Protein AF-W9I9M0-F1 (afdb_monomer_lite)

Organism: NCBI:txid660029

Structure (mmCIF, N/CA/C/O backbone):
data_AF-W9I9M0-F1
#
_entry.id   AF-W9I9M0-F1
#
loop_
_atom_site.group_PDB
_atom_site.id
_atom_site.type_symbol
_atom_site.label_atom_id
_atom_site.label_alt_id
_atom_site.label_comp_id
_atom_site.label_asym_id
_atom_site.label_entity_id
_atom_site.label_seq_id
_atom_site.pdbx_PDB_ins_code
_atom_site.Cartn_x
_atom_site.Cartn_y
_atom_site.Cartn_z
_atom_site.occupancy
_atom_site.B_iso_or_equiv
_atom_site.auth_seq_id
_atom_site.auth_comp_id
_atom_site.auth_asym_id
_atom_site.auth_atom_id
_atom_site.pdbx_PDB_model_num
ATOM 1 N N . MET A 1 1 ? 57.799 13.424 -89.912 1.00 62.53 1 MET A N 1
ATOM 2 C CA . MET A 1 1 ? 57.192 14.347 -88.917 1.00 62.53 1 MET A CA 1
ATOM 3 C C . MET A 1 1 ? 55.827 13.855 -88.426 1.00 62.53 1 MET A C 1
ATOM 5 O O . MET A 1 1 ? 55.614 13.847 -87.223 1.00 62.53 1 MET A O 1
ATOM 9 N N . ILE A 1 2 ? 54.944 13.381 -89.315 1.00 74.06 2 ILE A N 1
ATOM 10 C CA . ILE A 1 2 ? 53.593 12.886 -88.972 1.00 74.06 2 ILE A CA 1
ATOM 11 C C . ILE A 1 2 ? 53.621 11.627 -88.079 1.00 74.06 2 ILE A C 1
ATOM 13 O O . ILE A 1 2 ? 52.904 11.567 -87.086 1.00 74.06 2 ILE A O 1
ATOM 17 N N . GLU A 1 3 ? 54.508 10.666 -88.352 1.00 74.00 3 GLU A N 1
ATOM 18 C CA . GLU A 1 3 ? 54.613 9.419 -87.568 1.00 74.00 3 GLU A CA 1
ATOM 19 C C . GLU A 1 3 ? 54.993 9.652 -86.094 1.00 74.00 3 GLU A C 1
ATOM 21 O O . GLU A 1 3 ? 54.453 9.015 -85.195 1.00 74.00 3 GLU A O 1
ATOM 26 N N . SER A 1 4 ? 55.861 10.632 -85.822 1.00 79.94 4 SER A N 1
ATOM 27 C CA . SER A 1 4 ? 56.268 11.000 -84.455 1.00 79.94 4 SER A CA 1
ATOM 28 C C . SER A 1 4 ? 55.114 11.609 -83.646 1.00 79.94 4 SER A C 1
ATOM 30 O O . SER A 1 4 ? 55.002 11.385 -82.440 1.00 79.94 4 SER A O 1
ATOM 32 N N . ILE A 1 5 ? 54.216 12.342 -84.313 1.00 79.94 5 ILE A N 1
ATOM 33 C CA . ILE A 1 5 ? 53.022 12.924 -83.689 1.00 79.94 5 ILE A CA 1
ATOM 34 C C . ILE A 1 5 ? 52.014 11.816 -83.355 1.00 79.94 5 ILE A C 1
ATOM 36 O O . ILE A 1 5 ? 51.497 11.785 -82.240 1.00 79.94 5 ILE A O 1
ATOM 40 N N . ALA A 1 6 ? 51.803 10.863 -84.269 1.00 80.12 6 ALA A N 1
ATOM 41 C CA . ALA A 1 6 ? 50.905 9.729 -84.052 1.00 80.12 6 ALA A CA 1
ATOM 42 C C . ALA A 1 6 ? 51.340 8.851 -82.863 1.00 80.12 6 ALA A C 1
ATOM 44 O O . ALA A 1 6 ? 50.508 8.510 -82.026 1.00 80.12 6 ALA A O 1
ATOM 45 N N . ILE A 1 7 ? 52.640 8.558 -82.727 1.00 83.12 7 ILE A N 1
ATOM 46 C CA . ILE A 1 7 ? 53.181 7.767 -81.604 1.00 83.12 7 ILE A CA 1
ATOM 47 C C . ILE A 1 7 ? 52.990 8.485 -80.258 1.00 83.12 7 ILE A C 1
ATOM 49 O O . ILE A 1 7 ? 52.652 7.864 -79.253 1.00 83.12 7 ILE A O 1
ATOM 53 N N . ARG A 1 8 ? 53.176 9.809 -80.208 1.00 86.00 8 ARG A N 1
ATOM 54 C CA . ARG A 1 8 ? 52.952 10.578 -78.971 1.00 86.00 8 ARG A CA 1
ATOM 55 C C . ARG A 1 8 ? 51.478 10.596 -78.566 1.00 86.00 8 ARG A C 1
ATOM 57 O O . ARG A 1 8 ? 51.179 10.497 -77.378 1.00 86.00 8 ARG A O 1
ATOM 64 N N . LEU A 1 9 ? 50.572 10.686 -79.540 1.00 85.94 9 LEU A N 1
ATOM 65 C CA . LEU A 1 9 ? 49.126 10.630 -79.316 1.00 85.94 9 LEU A CA 1
ATOM 66 C C . LEU A 1 9 ? 48.671 9.260 -78.802 1.00 85.94 9 LEU A C 1
ATOM 68 O O . LEU A 1 9 ? 47.891 9.211 -77.854 1.00 85.94 9 LEU A O 1
ATOM 72 N N . THR A 1 10 ? 49.183 8.159 -79.357 1.00 85.12 10 THR A N 1
ATOM 73 C CA . THR A 1 10 ? 48.827 6.809 -78.888 1.00 85.12 10 THR A CA 1
ATOM 74 C C . THR A 1 10 ? 49.359 6.527 -77.486 1.00 85.12 10 THR A C 1
ATOM 76 O O . THR A 1 10 ? 48.633 5.972 -76.663 1.00 85.12 10 THR A O 1
ATOM 79 N N . ILE A 1 11 ? 50.577 6.977 -77.163 1.00 86.88 11 ILE A N 1
ATOM 80 C CA . ILE A 1 11 ? 51.119 6.889 -75.798 1.00 86.88 11 ILE A CA 1
ATOM 81 C C . ILE A 1 11 ? 50.253 7.699 -74.825 1.00 86.88 11 ILE A C 1
ATOM 83 O O . ILE A 1 11 ? 49.920 7.203 -73.753 1.00 86.88 11 ILE A O 1
ATOM 87 N N . TRP A 1 12 ? 49.838 8.912 -75.198 1.00 91.12 12 TRP A N 1
ATOM 88 C CA . TRP A 1 12 ? 48.990 9.757 -74.352 1.00 91.12 12 TRP A CA 1
ATOM 89 C C . TRP A 1 12 ? 47.580 9.178 -74.141 1.00 91.12 12 TRP A C 1
ATOM 91 O O . TRP A 1 12 ? 47.025 9.243 -73.044 1.00 91.12 12 TRP A O 1
ATOM 101 N N . GLN A 1 13 ? 47.001 8.545 -75.162 1.00 89.50 13 GLN A N 1
ATOM 102 C CA . GLN A 1 13 ? 45.735 7.815 -75.031 1.00 89.50 13 GLN A CA 1
ATOM 103 C C . GLN A 1 13 ? 45.872 6.583 -74.124 1.00 89.50 13 GLN A C 1
ATOM 105 O O . GLN A 1 13 ? 44.998 6.318 -73.300 1.00 89.50 13 GLN A O 1
ATOM 110 N N . ALA A 1 14 ? 46.987 5.855 -74.217 1.00 90.06 14 ALA A N 1
ATOM 111 C CA . ALA A 1 14 ? 47.245 4.714 -73.347 1.00 90.06 14 ALA A CA 1
ATOM 112 C C . ALA A 1 14 ? 47.446 5.144 -71.882 1.00 90.06 14 ALA A C 1
ATOM 114 O O . ALA A 1 14 ? 46.875 4.531 -70.980 1.00 90.06 14 ALA A O 1
ATOM 115 N N . THR A 1 15 ? 48.201 6.218 -71.623 1.00 90.31 15 THR A N 1
ATOM 116 C CA . THR A 1 15 ? 48.411 6.715 -70.254 1.00 90.31 15 THR A CA 1
ATOM 117 C C . THR A 1 15 ? 47.130 7.269 -69.643 1.00 90.31 15 THR A C 1
ATOM 119 O O . THR A 1 15 ? 46.859 6.993 -68.476 1.00 90.31 15 THR A O 1
ATOM 122 N N . THR A 1 16 ? 46.309 7.991 -70.410 1.00 90.81 16 THR A N 1
ATOM 123 C CA . THR A 1 16 ? 45.007 8.479 -69.923 1.00 90.81 16 THR A CA 1
ATOM 124 C C . THR A 1 16 ? 44.066 7.324 -69.592 1.00 90.81 16 THR A C 1
ATOM 126 O O . THR A 1 16 ? 43.494 7.329 -68.506 1.00 90.81 16 THR A O 1
ATOM 129 N N . ALA A 1 17 ? 43.990 6.283 -70.430 1.00 90.50 17 ALA A N 1
ATOM 130 C CA . ALA A 1 17 ? 43.200 5.084 -70.136 1.00 90.50 17 ALA A CA 1
ATOM 131 C C . ALA A 1 17 ? 43.665 4.365 -68.853 1.00 90.50 17 ALA A C 1
ATOM 133 O O . ALA A 1 17 ? 42.838 3.988 -68.021 1.00 90.50 17 ALA A O 1
ATOM 134 N N . ILE A 1 18 ? 44.982 4.225 -68.649 1.00 92.12 18 ILE A N 1
ATOM 135 C CA . ILE A 1 18 ? 45.551 3.631 -67.426 1.00 92.12 18 ILE A CA 1
ATOM 136 C C . ILE A 1 18 ? 45.207 4.477 -66.194 1.00 92.12 18 ILE A C 1
ATOM 138 O O . ILE A 1 18 ? 44.787 3.934 -65.173 1.00 92.12 18 ILE A O 1
ATOM 142 N N . VAL A 1 19 ? 45.334 5.804 -66.279 1.00 92.19 19 VAL A N 1
ATOM 143 C CA . VAL A 1 19 ? 44.986 6.711 -65.174 1.00 92.19 19 VAL A CA 1
ATOM 144 C C . VAL A 1 19 ? 43.493 6.633 -64.853 1.00 92.19 19 VAL A C 1
ATOM 146 O O . VAL A 1 19 ? 43.135 6.545 -63.680 1.00 92.19 19 VAL A O 1
ATOM 149 N N . THR A 1 20 ? 42.614 6.592 -65.857 1.00 91.50 20 THR A N 1
ATOM 150 C CA . THR A 1 20 ? 41.167 6.440 -65.642 1.00 91.50 20 THR A CA 1
ATOM 151 C C . THR A 1 20 ? 40.831 5.118 -64.948 1.00 91.50 20 THR A C 1
ATOM 153 O O . THR A 1 20 ? 40.011 5.107 -64.028 1.00 91.50 20 THR A O 1
ATOM 156 N N . LEU A 1 21 ? 41.496 4.019 -65.320 1.00 92.25 21 LEU A N 1
ATOM 157 C CA . LEU A 1 21 ? 41.335 2.728 -64.645 1.00 92.25 21 LEU A CA 1
ATOM 158 C C . LEU A 1 21 ? 41.818 2.774 -63.191 1.00 92.25 21 LEU A C 1
ATOM 160 O O . LEU A 1 21 ? 41.120 2.281 -62.308 1.00 92.25 21 LEU A O 1
ATOM 164 N N . LEU A 1 22 ? 42.964 3.403 -62.917 1.00 92.44 22 LEU A N 1
ATOM 165 C CA . LEU A 1 22 ? 43.480 3.549 -61.552 1.00 92.44 22 LEU A CA 1
ATOM 166 C C . LEU A 1 22 ? 42.554 4.396 -60.675 1.00 92.44 22 LEU A C 1
ATOM 168 O O . LEU A 1 22 ? 42.269 4.011 -59.544 1.00 92.44 22 LEU A O 1
ATOM 172 N N . VAL A 1 23 ? 42.034 5.508 -61.199 1.00 92.06 23 VAL A N 1
ATOM 173 C CA . VAL A 1 23 ? 41.062 6.344 -60.479 1.00 92.06 23 VAL A CA 1
ATOM 174 C C . VAL A 1 23 ? 39.783 5.552 -60.195 1.00 92.06 23 VAL A C 1
ATOM 176 O O . VAL A 1 23 ? 39.304 5.566 -59.064 1.00 92.06 23 VAL A O 1
ATOM 179 N N . SER A 1 24 ? 39.275 4.799 -61.177 1.00 90.25 24 SER A N 1
ATOM 180 C CA . SER A 1 24 ? 38.098 3.940 -60.999 1.00 90.25 24 SER A CA 1
ATOM 181 C C . SER A 1 24 ? 38.320 2.859 -59.933 1.00 90.25 24 SER A C 1
ATOM 183 O O . SER A 1 24 ? 37.468 2.673 -59.063 1.00 90.25 24 SER A O 1
ATOM 185 N N . LEU A 1 25 ? 39.483 2.199 -59.936 1.00 91.88 25 LEU A N 1
ATOM 186 C CA . LEU A 1 25 ? 39.851 1.204 -58.927 1.00 91.88 25 LEU A CA 1
ATOM 187 C C . LEU A 1 25 ? 39.971 1.822 -57.531 1.00 91.88 25 LEU A C 1
ATOM 189 O O . LEU A 1 25 ? 39.434 1.264 -56.577 1.00 91.88 25 LEU A O 1
ATOM 193 N N . CYS A 1 26 ? 40.600 2.992 -57.401 1.00 89.94 26 CYS A N 1
ATOM 194 C CA . CYS A 1 26 ? 40.682 3.710 -56.130 1.00 89.94 26 CYS A CA 1
ATOM 195 C C . CYS A 1 26 ? 39.293 4.086 -55.595 1.00 89.94 26 CYS A C 1
ATOM 197 O O . CYS A 1 26 ? 39.026 3.892 -54.410 1.00 89.94 26 CYS A O 1
ATOM 199 N N . SER A 1 27 ? 38.383 4.561 -56.452 1.00 88.88 27 SER A N 1
ATOM 200 C CA . SER A 1 27 ? 37.001 4.864 -56.056 1.00 88.88 27 SER A CA 1
ATOM 201 C C . SER A 1 27 ? 36.228 3.618 -55.617 1.00 88.88 27 SER A C 1
ATOM 203 O O . SER A 1 27 ? 35.476 3.675 -54.641 1.00 88.88 27 SER A O 1
ATOM 205 N N . LEU A 1 28 ? 36.425 2.480 -56.290 1.00 90.94 28 LEU A N 1
ATOM 206 C CA . LEU A 1 28 ? 35.811 1.208 -55.900 1.00 90.94 28 LEU A CA 1
ATOM 207 C C . LEU A 1 28 ? 36.347 0.712 -54.553 1.00 90.94 28 LEU A C 1
ATOM 209 O O . LEU A 1 28 ? 35.556 0.374 -53.674 1.00 90.94 28 LEU A O 1
ATOM 213 N N . ILE A 1 29 ? 37.670 0.727 -54.365 1.00 92.00 29 ILE A N 1
ATOM 214 C CA . ILE A 1 29 ? 38.315 0.345 -53.101 1.00 92.00 29 ILE A CA 1
ATOM 215 C C . ILE A 1 29 ? 37.810 1.235 -51.964 1.00 92.00 29 ILE A C 1
ATOM 217 O O . ILE A 1 29 ? 37.426 0.719 -50.915 1.00 92.00 29 ILE A O 1
ATOM 221 N N . TRP A 1 30 ? 37.738 2.550 -52.185 1.00 91.69 30 TRP A N 1
ATOM 222 C CA . TRP A 1 30 ? 37.212 3.492 -51.199 1.00 91.69 30 TRP A CA 1
ATOM 223 C C . TRP A 1 30 ? 35.753 3.202 -50.839 1.00 91.69 30 TRP A C 1
ATOM 225 O O . TRP A 1 30 ? 35.405 3.171 -49.664 1.00 91.69 30 TRP A O 1
ATOM 235 N N . THR A 1 31 ? 34.904 2.928 -51.832 1.00 89.56 31 THR A N 1
ATOM 236 C CA . THR A 1 31 ? 33.482 2.624 -51.602 1.00 89.56 31 THR A CA 1
ATOM 237 C C . THR A 1 31 ? 33.306 1.340 -50.793 1.00 89.56 31 THR A C 1
ATOM 239 O O . THR A 1 31 ? 32.504 1.295 -49.862 1.00 89.56 31 THR A O 1
ATOM 242 N N . VAL A 1 32 ? 34.072 0.293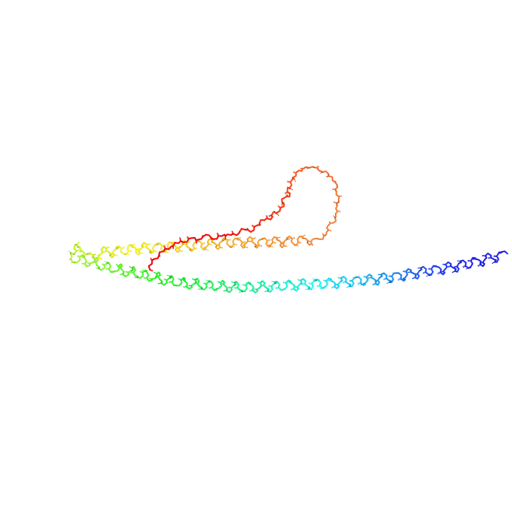 -51.112 1.00 90.19 32 VAL A N 1
ATOM 243 C CA . VAL A 1 32 ? 34.044 -0.971 -50.362 1.00 90.19 32 VAL A CA 1
ATOM 244 C C . VAL A 1 32 ? 34.556 -0.764 -48.937 1.00 90.19 32 VAL A C 1
ATOM 246 O O . VAL A 1 32 ? 33.951 -1.269 -47.991 1.00 90.19 32 VAL A O 1
ATOM 249 N N . TYR A 1 33 ? 35.635 0.005 -48.774 1.00 91.50 33 TYR A N 1
ATOM 250 C CA . TYR A 1 33 ? 36.193 0.324 -47.465 1.00 91.50 33 TYR A CA 1
ATOM 251 C C . TYR A 1 33 ? 35.195 1.106 -46.601 1.00 91.50 33 TYR A C 1
ATOM 253 O O . TYR A 1 33 ? 34.906 0.677 -45.484 1.00 91.50 33 TYR A O 1
ATOM 261 N N . SER A 1 34 ? 34.596 2.178 -47.135 1.00 85.31 34 SER A N 1
ATOM 262 C CA . SER A 1 34 ? 33.619 2.994 -46.400 1.00 85.31 34 SER A CA 1
ATOM 263 C C . SER A 1 34 ? 32.407 2.163 -45.990 1.00 85.31 34 SER A C 1
ATOM 265 O O . SER A 1 34 ? 32.004 2.204 -44.835 1.00 85.31 34 SER A O 1
ATOM 267 N N . LYS A 1 35 ? 31.865 1.330 -46.890 1.00 85.06 35 LYS A N 1
ATOM 268 C CA . LYS A 1 35 ? 30.723 0.463 -46.564 1.00 85.06 35 LYS A CA 1
ATOM 269 C C . LYS A 1 35 ? 31.057 -0.573 -45.494 1.00 85.06 35 LYS A C 1
ATOM 271 O O . LYS A 1 35 ? 30.186 -0.930 -44.702 1.00 85.06 35 LYS A O 1
ATOM 276 N N . CYS A 1 36 ? 32.298 -1.054 -45.460 1.00 83.56 36 CYS A N 1
ATOM 277 C CA . CYS A 1 36 ? 32.766 -1.969 -44.426 1.00 83.56 36 CYS A CA 1
ATOM 278 C C . CYS A 1 36 ? 32.895 -1.270 -43.062 1.00 83.56 36 CYS A C 1
ATOM 280 O O . CYS A 1 36 ? 32.498 -1.846 -42.048 1.00 83.56 36 CYS A O 1
ATOM 282 N N . GLU A 1 37 ? 33.400 -0.033 -43.020 1.00 84.56 37 GLU A N 1
ATOM 283 C CA . GLU A 1 37 ? 33.433 0.763 -41.785 1.00 84.56 37 GLU A CA 1
ATOM 284 C C . GLU A 1 37 ? 32.034 1.154 -41.305 1.00 84.56 37 GLU A C 1
ATOM 286 O O . GLU A 1 37 ? 31.722 0.921 -40.138 1.00 84.56 37 GLU A O 1
ATOM 291 N N . ASP A 1 38 ? 31.160 1.623 -42.199 1.00 84.06 38 ASP A N 1
ATOM 292 C CA . ASP A 1 38 ? 29.764 1.947 -41.884 1.00 84.06 38 ASP A CA 1
ATOM 293 C C . ASP A 1 38 ? 29.048 0.740 -41.258 1.00 84.06 38 ASP A C 1
ATOM 295 O O . ASP A 1 38 ? 28.330 0.863 -40.265 1.00 84.06 38 ASP A O 1
ATOM 299 N N . TRP A 1 39 ? 29.276 -0.460 -41.806 1.00 82.06 39 TRP A N 1
ATOM 300 C CA . TRP A 1 39 ? 28.708 -1.694 -41.265 1.00 82.06 39 TRP A CA 1
ATOM 301 C C . TRP A 1 39 ? 29.265 -2.042 -39.880 1.00 82.06 39 TRP A C 1
ATOM 303 O O . TRP A 1 39 ? 28.514 -2.497 -39.014 1.00 82.06 39 TRP A O 1
ATOM 313 N N . LYS A 1 40 ? 30.563 -1.820 -39.641 1.00 84.06 40 LYS A N 1
ATOM 314 C CA . LYS A 1 40 ? 31.174 -2.037 -38.320 1.00 84.06 40 LYS A CA 1
ATOM 315 C C . LYS A 1 40 ? 30.603 -1.083 -37.274 1.00 84.06 40 LYS A C 1
ATOM 317 O O . LYS A 1 40 ? 30.285 -1.543 -36.180 1.00 84.06 40 LYS A O 1
ATOM 322 N N . ILE A 1 41 ? 30.434 0.193 -37.619 1.00 81.69 41 ILE A N 1
ATOM 323 C CA . ILE A 1 41 ? 29.850 1.208 -36.732 1.00 81.69 41 ILE A CA 1
ATOM 324 C C . ILE A 1 41 ? 28.394 0.846 -36.424 1.00 81.69 41 ILE A C 1
ATOM 326 O O . ILE A 1 41 ? 28.035 0.692 -35.262 1.00 81.69 41 ILE A O 1
ATOM 330 N N . ALA A 1 42 ? 27.586 0.555 -37.449 1.00 76.75 42 ALA A N 1
ATOM 331 C CA . ALA A 1 42 ? 26.191 0.154 -37.260 1.00 76.75 42 ALA A CA 1
ATOM 332 C C . ALA A 1 42 ? 26.043 -1.115 -36.396 1.00 76.75 42 ALA A C 1
ATOM 334 O O . ALA A 1 42 ? 25.084 -1.255 -35.633 1.00 76.75 42 ALA A O 1
ATOM 335 N N . LYS A 1 43 ? 26.990 -2.056 -36.501 1.00 82.06 43 LYS A N 1
ATOM 336 C CA . LYS A 1 43 ? 27.014 -3.266 -35.671 1.00 82.06 43 LYS A CA 1
ATOM 337 C C . LYS A 1 43 ? 27.395 -2.966 -34.216 1.00 82.06 43 LYS A C 1
ATOM 339 O O . LYS A 1 43 ? 26.820 -3.581 -33.315 1.00 82.06 43 LYS A O 1
ATOM 344 N N . ALA A 1 44 ? 28.337 -2.053 -33.987 1.00 81.25 44 ALA A N 1
ATOM 345 C CA . ALA A 1 44 ? 28.722 -1.615 -32.648 1.00 81.25 44 ALA A CA 1
ATOM 346 C C . ALA A 1 44 ? 27.560 -0.889 -31.952 1.00 81.25 44 ALA A C 1
ATOM 348 O O . ALA A 1 44 ? 27.150 -1.325 -30.877 1.00 81.25 44 ALA A O 1
ATOM 349 N N . ASP A 1 45 ? 26.940 0.086 -32.624 1.00 78.69 45 ASP A N 1
ATOM 350 C CA . ASP A 1 45 ? 25.790 0.844 -32.108 1.00 78.69 45 ASP A CA 1
ATOM 351 C C . ASP A 1 45 ? 24.618 -0.073 -31.735 1.00 78.69 45 ASP A C 1
ATOM 353 O O . ASP A 1 45 ? 23.974 0.093 -30.698 1.00 78.69 45 ASP A O 1
ATOM 357 N N . LYS A 1 46 ? 24.343 -1.090 -32.564 1.00 84.25 46 LYS A N 1
ATOM 358 C CA . LYS A 1 46 ? 23.296 -2.076 -32.271 1.00 84.25 46 LYS A CA 1
ATOM 359 C C . LYS A 1 46 ? 23.604 -2.876 -31.002 1.00 84.25 46 LYS A C 1
ATOM 361 O O . LYS A 1 46 ? 22.703 -3.113 -30.204 1.00 84.25 46 LYS A O 1
ATOM 366 N N . THR A 1 47 ? 24.859 -3.274 -30.814 1.00 79.81 47 THR A N 1
ATOM 367 C CA . THR A 1 47 ? 25.277 -4.071 -29.651 1.00 79.81 47 THR A CA 1
ATOM 368 C C . THR A 1 47 ? 25.218 -3.243 -28.364 1.00 79.81 47 THR A C 1
ATOM 370 O O . THR A 1 47 ? 24.709 -3.723 -27.355 1.00 79.81 47 THR A O 1
ATOM 373 N N . GLU A 1 48 ? 25.675 -1.988 -28.404 1.00 79.06 48 GLU A N 1
ATOM 374 C CA . GLU A 1 48 ? 25.600 -1.057 -27.267 1.00 79.06 48 GLU A CA 1
ATOM 375 C C . GLU A 1 48 ? 24.144 -0.754 -26.882 1.00 79.06 48 GLU A C 1
ATOM 377 O O . GLU A 1 48 ? 23.777 -0.730 -25.702 1.00 79.06 48 GLU A O 1
ATOM 382 N N . ARG A 1 49 ? 23.272 -0.601 -27.881 1.00 76.12 49 ARG A N 1
ATOM 383 C CA . ARG A 1 49 ? 21.840 -0.420 -27.651 1.00 76.12 49 ARG A CA 1
ATOM 384 C C . ARG A 1 49 ? 21.193 -1.643 -26.998 1.00 76.12 49 ARG A C 1
ATOM 386 O O . ARG A 1 49 ? 20.454 -1.489 -26.033 1.00 76.12 49 ARG A O 1
ATOM 393 N N . GLU A 1 50 ? 21.481 -2.848 -27.481 1.00 79.00 50 GLU A N 1
ATOM 394 C CA . GLU A 1 50 ? 20.939 -4.084 -26.897 1.00 79.00 50 GLU A CA 1
ATOM 395 C C . GLU A 1 50 ? 21.432 -4.303 -25.455 1.00 79.00 50 GLU A C 1
ATOM 397 O O . GLU A 1 50 ? 20.653 -4.710 -24.591 1.00 79.00 50 GLU A O 1
ATOM 402 N N . GLN A 1 51 ? 22.697 -3.980 -25.166 1.00 77.94 51 GLN A N 1
ATOM 403 C CA . GLN A 1 51 ? 23.246 -4.052 -23.808 1.00 77.94 51 GLN A CA 1
ATOM 404 C C . GLN A 1 51 ? 22.595 -3.033 -22.867 1.00 77.94 51 GLN A C 1
ATOM 406 O O . GLN A 1 51 ? 22.126 -3.410 -21.794 1.00 77.94 51 GLN A O 1
ATOM 411 N N . SER A 1 52 ? 22.492 -1.769 -23.283 1.00 66.12 52 SER A N 1
ATOM 412 C CA . SER A 1 52 ? 21.875 -0.717 -22.463 1.00 66.12 52 SER A CA 1
ATOM 413 C C . SER A 1 52 ? 20.375 -0.946 -22.228 1.00 66.12 52 SER A C 1
ATOM 415 O O . SER A 1 52 ? 19.875 -0.696 -21.130 1.00 66.12 52 SER A O 1
ATOM 417 N N . GLU A 1 53 ? 19.638 -1.472 -23.211 1.00 69.31 53 GLU A N 1
ATOM 418 C CA . GLU A 1 53 ? 18.243 -1.891 -23.026 1.00 69.31 53 GLU A CA 1
ATOM 419 C C . GLU A 1 53 ? 18.142 -3.079 -22.046 1.00 69.31 53 GLU A C 1
ATOM 421 O O . GLU A 1 53 ? 17.272 -3.083 -21.170 1.00 69.31 53 GLU A O 1
ATOM 426 N N . GLY A 1 54 ? 19.058 -4.051 -22.122 1.00 70.56 54 GLY A N 1
ATOM 427 C CA . GLY A 1 54 ? 19.134 -5.183 -21.193 1.00 70.56 54 GLY A CA 1
ATOM 428 C C . GLY A 1 54 ? 19.402 -4.772 -19.740 1.00 70.56 54 GLY A C 1
ATOM 429 O O . GLY A 1 54 ? 18.682 -5.203 -18.835 1.00 70.56 54 GLY A O 1
ATOM 430 N N . GLU A 1 55 ? 20.385 -3.899 -19.510 1.00 69.75 55 GLU A N 1
ATOM 431 C CA . GLU A 1 55 ? 20.737 -3.393 -18.174 1.00 69.75 55 GLU A CA 1
ATOM 432 C C . GLU A 1 55 ? 19.606 -2.563 -17.552 1.00 69.75 55 GLU A C 1
ATOM 434 O O . GLU A 1 55 ? 19.253 -2.751 -16.382 1.00 69.75 55 GLU A O 1
ATOM 439 N N . ASN A 1 56 ? 18.970 -1.693 -18.344 1.00 68.69 56 ASN A N 1
ATOM 440 C CA . ASN A 1 56 ? 17.828 -0.902 -17.888 1.00 68.69 56 ASN A CA 1
ATOM 441 C C . ASN A 1 56 ? 16.640 -1.791 -17.494 1.00 68.69 56 ASN A C 1
ATOM 443 O O . ASN A 1 56 ? 15.994 -1.551 -16.466 1.00 68.69 56 ASN A O 1
ATOM 447 N N . ASN A 1 57 ? 16.366 -2.842 -18.270 1.00 71.25 57 ASN A N 1
ATOM 448 C CA . ASN A 1 57 ? 15.290 -3.785 -17.972 1.00 71.25 57 ASN A CA 1
ATOM 449 C C . ASN A 1 57 ? 15.585 -4.612 -16.712 1.00 71.25 57 ASN A C 1
ATOM 451 O O . ASN A 1 57 ? 14.691 -4.778 -15.881 1.00 71.25 57 ASN A O 1
ATOM 455 N N . ALA A 1 58 ? 16.829 -5.062 -16.519 1.00 71.69 58 ALA A N 1
ATOM 456 C CA . ALA A 1 58 ? 17.243 -5.778 -15.311 1.00 71.69 58 ALA A CA 1
ATOM 457 C C . ALA A 1 58 ? 17.117 -4.900 -14.052 1.00 71.69 58 ALA A C 1
ATOM 459 O O . ALA A 1 58 ? 16.504 -5.318 -13.069 1.00 71.69 58 ALA A O 1
ATOM 460 N N . SER A 1 59 ? 17.589 -3.647 -14.112 1.00 76.56 59 SER A N 1
ATOM 461 C CA . SER A 1 59 ? 17.442 -2.683 -13.009 1.00 76.56 59 SER A CA 1
ATOM 462 C C . SER A 1 59 ? 15.972 -2.387 -12.688 1.00 76.56 59 SER A C 1
ATOM 464 O O . SER A 1 59 ? 15.590 -2.225 -11.526 1.00 76.56 59 SER A O 1
ATOM 466 N N . THR A 1 60 ? 15.121 -2.329 -13.714 1.00 74.75 60 THR A N 1
ATOM 467 C CA . THR A 1 60 ? 13.682 -2.097 -13.538 1.00 74.75 60 THR A CA 1
ATOM 468 C C . THR A 1 60 ? 12.992 -3.309 -12.911 1.00 74.75 60 THR A C 1
ATOM 470 O O . THR A 1 60 ? 12.158 -3.135 -12.022 1.00 74.75 60 THR A O 1
ATOM 473 N N . ALA A 1 61 ? 13.363 -4.527 -13.314 1.00 80.56 61 ALA A N 1
ATOM 474 C CA . ALA A 1 61 ? 12.832 -5.763 -12.743 1.00 80.56 61 ALA A CA 1
ATOM 475 C C . ALA A 1 61 ? 13.214 -5.929 -11.262 1.00 80.56 61 ALA A C 1
ATOM 477 O O . ALA A 1 61 ? 12.357 -6.264 -10.446 1.00 80.56 61 ALA A O 1
ATOM 478 N N . GLU A 1 62 ? 14.460 -5.620 -10.892 1.00 79.88 62 GLU A N 1
ATOM 479 C CA . GLU A 1 62 ? 14.916 -5.678 -9.498 1.00 79.88 62 GLU A CA 1
ATOM 480 C C . GLU A 1 62 ? 14.161 -4.678 -8.608 1.00 79.88 62 GLU A C 1
ATOM 482 O O . GLU A 1 62 ? 13.675 -5.029 -7.530 1.00 79.88 62 GLU A O 1
ATOM 487 N N . LYS A 1 63 ? 13.968 -3.441 -9.089 1.00 78.94 63 LYS A N 1
ATOM 488 C CA . LYS A 1 63 ? 13.145 -2.441 -8.390 1.00 78.94 63 LYS A CA 1
ATOM 489 C C . LYS A 1 63 ? 11.696 -2.898 -8.243 1.00 78.94 63 LYS A C 1
ATOM 491 O O . LYS A 1 63 ? 11.098 -2.685 -7.189 1.00 78.94 63 LYS A O 1
ATOM 496 N N . LEU A 1 64 ? 11.126 -3.510 -9.281 1.00 81.75 64 LEU A N 1
ATOM 497 C CA . LEU A 1 64 ? 9.752 -4.009 -9.253 1.00 81.75 64 LEU A CA 1
ATOM 498 C C . LEU A 1 64 ? 9.583 -5.109 -8.197 1.00 81.75 64 LEU A C 1
ATOM 500 O O . LEU A 1 64 ? 8.634 -5.061 -7.416 1.00 81.75 64 LEU A O 1
ATOM 504 N N . GLU A 1 65 ? 10.523 -6.050 -8.130 1.00 86.62 65 GLU A N 1
ATOM 505 C CA . GLU A 1 65 ? 10.502 -7.133 -7.146 1.00 86.62 65 GLU A CA 1
ATOM 506 C C . GLU A 1 65 ? 10.685 -6.601 -5.715 1.00 86.62 65 GLU A C 1
ATOM 508 O O . GLU A 1 65 ? 9.938 -6.983 -4.813 1.00 86.62 65 GLU A O 1
ATOM 513 N N . TYR A 1 66 ? 11.582 -5.630 -5.506 1.00 86.81 66 TYR A N 1
ATOM 514 C CA . TYR A 1 66 ? 11.712 -4.941 -4.217 1.00 86.81 66 TYR A CA 1
ATOM 515 C C . TYR A 1 66 ? 10.400 -4.268 -3.783 1.00 86.81 66 TYR A C 1
ATOM 517 O O . TYR A 1 66 ? 9.966 -4.397 -2.633 1.00 86.81 66 TYR A O 1
ATOM 525 N N . HIS A 1 67 ? 9.738 -3.553 -4.698 1.00 81.62 67 HIS A N 1
ATOM 526 C CA . HIS A 1 67 ? 8.458 -2.911 -4.405 1.00 81.62 67 HIS A CA 1
ATOM 527 C C . HIS A 1 67 ? 7.357 -3.929 -4.113 1.00 81.62 67 HIS A C 1
ATOM 529 O O . HIS A 1 67 ? 6.589 -3.716 -3.175 1.00 81.62 67 HIS A O 1
ATOM 535 N N . ARG A 1 68 ? 7.314 -5.045 -4.846 1.00 86.56 68 ARG A N 1
ATOM 536 C CA . ARG A 1 68 ? 6.372 -6.141 -4.603 1.00 86.56 68 ARG A CA 1
ATOM 537 C C . ARG A 1 68 ? 6.533 -6.717 -3.198 1.00 86.56 68 ARG A C 1
ATOM 539 O O . ARG A 1 68 ? 5.568 -6.752 -2.445 1.00 86.56 68 ARG A O 1
ATOM 546 N N . GLN A 1 69 ? 7.757 -7.060 -2.803 1.00 88.19 69 GLN A N 1
ATOM 547 C CA . GLN A 1 69 ? 8.037 -7.579 -1.459 1.00 88.19 69 GLN A CA 1
ATOM 548 C C . GLN A 1 69 ? 7.664 -6.579 -0.359 1.00 88.19 69 GLN A C 1
ATOM 550 O O . GLN A 1 69 ? 7.178 -6.960 0.708 1.00 88.19 69 GLN A O 1
ATOM 555 N N . ARG A 1 70 ? 7.871 -5.282 -0.612 1.00 88.69 70 ARG A N 1
ATOM 556 C CA . ARG A 1 70 ? 7.475 -4.225 0.320 1.00 88.69 70 ARG A CA 1
ATOM 557 C C . ARG A 1 70 ? 5.954 -4.111 0.452 1.00 88.69 70 ARG A C 1
ATOM 559 O O . ARG A 1 70 ? 5.485 -3.908 1.569 1.00 88.69 70 ARG A O 1
ATOM 566 N N . VAL A 1 71 ? 5.202 -4.246 -0.642 1.00 86.00 71 VAL A N 1
ATOM 567 C CA . VAL A 1 71 ? 3.729 -4.266 -0.614 1.00 86.00 71 VAL A CA 1
ATOM 568 C C . VAL A 1 71 ? 3.230 -5.484 0.159 1.00 86.00 71 VAL A C 1
ATOM 570 O O . VAL A 1 71 ? 2.483 -5.304 1.114 1.00 86.00 71 VAL A O 1
ATOM 573 N N . ASP A 1 72 ? 3.736 -6.683 -0.137 1.00 88.50 72 ASP A N 1
ATOM 574 C CA . ASP A 1 72 ? 3.345 -7.914 0.567 1.00 88.50 72 ASP A CA 1
ATOM 575 C C . ASP A 1 72 ? 3.611 -7.825 2.081 1.00 88.50 72 ASP A C 1
ATOM 577 O O . ASP A 1 72 ? 2.849 -8.339 2.906 1.00 88.50 72 ASP A O 1
ATOM 581 N N . LYS A 1 73 ? 4.711 -7.170 2.477 1.00 91.44 73 LYS A N 1
ATOM 582 C CA . LYS A 1 73 ? 5.020 -6.919 3.889 1.00 91.44 73 LYS A CA 1
ATOM 583 C C . LYS A 1 73 ? 3.996 -5.976 4.529 1.00 91.44 73 LYS A C 1
ATOM 585 O O . LYS A 1 73 ? 3.503 -6.279 5.613 1.00 91.44 73 LYS A O 1
ATOM 590 N N . LEU A 1 74 ? 3.675 -4.867 3.864 1.00 85.44 74 LEU A N 1
ATOM 591 C CA . LEU A 1 74 ? 2.691 -3.899 4.355 1.00 85.44 74 LEU A CA 1
ATOM 592 C C . LEU A 1 74 ? 1.286 -4.507 4.440 1.00 85.44 74 LEU A C 1
ATOM 594 O O . LEU A 1 74 ? 0.579 -4.249 5.407 1.00 85.44 74 LEU A O 1
ATOM 598 N N . GLU A 1 75 ? 0.898 -5.358 3.489 1.00 87.81 75 GLU A N 1
ATOM 599 C CA . GLU A 1 75 ? -0.380 -6.078 3.536 1.00 87.81 75 GLU A CA 1
ATOM 600 C C . GLU A 1 75 ? -0.472 -6.992 4.764 1.00 87.81 75 GLU A C 1
ATOM 602 O O . GLU A 1 75 ? -1.498 -7.017 5.445 1.00 87.81 75 GLU A O 1
ATOM 607 N N . LYS A 1 76 ? 0.613 -7.697 5.107 1.00 91.94 76 LYS A N 1
ATOM 608 C CA . LYS A 1 76 ? 0.668 -8.525 6.323 1.00 91.94 76 LYS A CA 1
ATOM 609 C C . LYS A 1 76 ? 0.585 -7.689 7.597 1.00 91.94 76 LYS A C 1
ATOM 611 O O . LYS A 1 76 ? -0.143 -8.065 8.514 1.00 91.94 76 LYS A O 1
ATOM 616 N N . GLU A 1 77 ? 1.310 -6.574 7.661 1.00 89.00 77 GLU A N 1
ATOM 617 C CA . GLU A 1 77 ? 1.263 -5.649 8.803 1.00 89.00 77 GLU A CA 1
ATOM 618 C C . GLU A 1 77 ? -0.140 -5.052 8.978 1.00 89.00 77 GLU A C 1
ATOM 620 O O . GLU A 1 77 ? -0.665 -5.030 10.092 1.00 89.00 77 GLU A O 1
ATOM 625 N N . LEU A 1 78 ? -0.790 -4.658 7.879 1.00 86.69 78 LEU A N 1
ATOM 626 C CA . LEU A 1 78 ? -2.162 -4.154 7.884 1.00 86.69 78 LEU A CA 1
ATOM 627 C C . LEU A 1 78 ? -3.153 -5.224 8.357 1.00 86.69 78 LEU A C 1
ATOM 629 O O . LEU A 1 78 ? -4.009 -4.949 9.197 1.00 86.69 78 LEU A O 1
ATOM 633 N N . GLN A 1 79 ? -3.024 -6.455 7.858 1.00 89.31 79 GLN A N 1
ATOM 634 C CA . GLN A 1 79 ? -3.889 -7.560 8.265 1.00 89.31 79 GLN A CA 1
ATOM 635 C C . GLN A 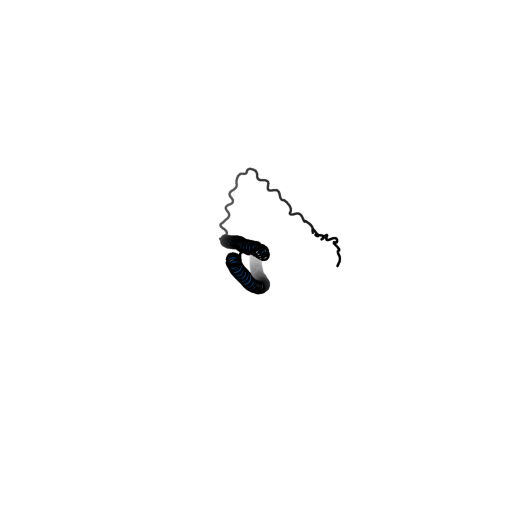1 79 ? -3.720 -7.891 9.753 1.00 89.31 79 GLN A C 1
ATOM 637 O O . GLN A 1 79 ? -4.706 -8.170 10.438 1.00 89.31 79 GLN A O 1
ATOM 642 N N . GLN A 1 80 ? -2.489 -7.830 10.267 1.00 92.75 80 GLN A N 1
ATOM 643 C CA . GLN A 1 80 ? -2.214 -8.014 11.688 1.00 92.75 80 GLN A CA 1
ATOM 644 C C . GLN A 1 80 ? -2.857 -6.901 12.524 1.00 92.75 80 GLN A C 1
ATOM 646 O O . GLN A 1 80 ? -3.595 -7.202 13.461 1.00 92.75 80 GLN A O 1
ATOM 651 N N . ALA A 1 81 ? -2.673 -5.636 12.138 1.00 84.69 81 ALA A N 1
ATOM 652 C CA . ALA A 1 81 ? -3.290 -4.500 12.822 1.00 84.69 81 ALA A CA 1
ATOM 653 C C . ALA A 1 81 ? -4.828 -4.595 12.835 1.00 84.69 81 ALA A C 1
ATOM 655 O O . ALA A 1 81 ? -5.470 -4.303 13.847 1.00 84.69 81 ALA A O 1
ATOM 656 N N . LEU A 1 82 ? -5.430 -5.064 11.737 1.00 86.06 82 LEU A N 1
ATOM 657 C CA . LEU A 1 82 ? -6.873 -5.284 11.644 1.00 86.06 82 LEU A CA 1
ATOM 658 C C . LEU A 1 82 ? -7.346 -6.399 12.592 1.00 86.06 82 LEU A C 1
ATOM 660 O O . LEU A 1 82 ? -8.391 -6.277 13.236 1.00 86.06 82 LEU A O 1
ATOM 664 N N . ASN A 1 83 ? -6.578 -7.484 12.704 1.00 88.88 83 ASN A N 1
ATOM 665 C CA . ASN A 1 83 ? -6.871 -8.574 13.632 1.00 88.88 83 ASN A CA 1
ATOM 666 C C . ASN A 1 83 ? -6.770 -8.116 15.095 1.00 88.88 83 ASN A C 1
ATOM 668 O O . ASN A 1 83 ? -7.662 -8.425 15.890 1.00 88.88 83 ASN A O 1
ATOM 672 N N . ASP A 1 84 ? -5.745 -7.332 15.431 1.00 89.00 84 ASP A N 1
ATOM 673 C CA . ASP A 1 84 ? -5.541 -6.789 16.777 1.00 89.00 84 ASP A CA 1
ATOM 674 C C . ASP A 1 84 ? -6.669 -5.817 17.161 1.00 89.00 84 ASP A C 1
ATOM 676 O O . ASP A 1 84 ? -7.232 -5.901 18.257 1.00 89.00 84 ASP A O 1
ATOM 680 N N . ASN A 1 85 ? -7.094 -4.957 16.229 1.00 82.75 85 ASN A N 1
ATOM 681 C CA . ASN A 1 85 ? -8.233 -4.061 16.433 1.00 82.75 85 ASN A CA 1
ATOM 682 C C . ASN A 1 85 ? -9.544 -4.840 16.656 1.00 82.75 85 ASN A C 1
ATOM 684 O O . ASN A 1 85 ? -10.307 -4.544 17.578 1.00 82.75 85 ASN A O 1
ATOM 688 N N . ASN A 1 86 ? -9.778 -5.903 15.880 1.00 85.56 86 ASN A N 1
ATOM 689 C CA . ASN A 1 86 ? -10.937 -6.777 16.065 1.00 85.56 86 ASN A CA 1
ATOM 690 C C . ASN A 1 86 ? -10.919 -7.503 17.421 1.00 85.56 86 ASN A C 1
ATOM 692 O O . ASN A 1 86 ? -11.975 -7.680 18.039 1.00 85.56 86 ASN A O 1
ATOM 696 N N . ALA A 1 87 ? -9.744 -7.917 17.901 1.00 87.19 87 ALA A N 1
ATOM 697 C CA . ALA A 1 87 ? -9.592 -8.519 19.223 1.00 87.19 87 ALA A CA 1
ATOM 698 C C . ALA A 1 87 ? -9.926 -7.513 20.337 1.00 87.19 87 ALA A C 1
ATOM 700 O O . ALA A 1 87 ? -10.731 -7.821 21.223 1.00 87.19 87 ALA A O 1
ATOM 701 N N . LEU A 1 88 ? -9.400 -6.287 20.242 1.00 85.12 88 LEU A N 1
ATOM 702 C CA . LEU A 1 88 ? -9.722 -5.195 21.16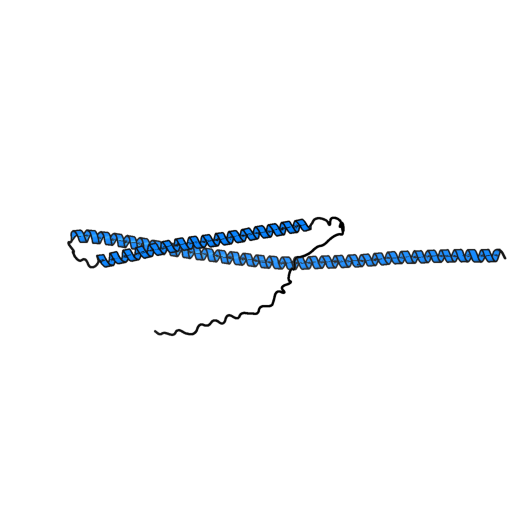4 1.00 85.12 88 LEU A CA 1
ATOM 703 C C . LEU A 1 88 ? -11.217 -4.872 21.159 1.00 85.12 88 LEU A C 1
ATOM 705 O O . LEU A 1 88 ? -11.822 -4.763 22.224 1.00 85.12 88 LEU A O 1
ATOM 709 N N . LYS A 1 89 ? -11.850 -4.799 19.983 1.00 83.88 89 LYS A N 1
ATOM 710 C CA . LYS A 1 89 ? -13.295 -4.564 19.864 1.00 83.88 89 LYS A CA 1
ATOM 711 C C . LYS A 1 89 ? -14.112 -5.629 20.598 1.00 83.88 89 LYS A C 1
ATOM 713 O O . LYS A 1 89 ? -15.045 -5.285 21.322 1.00 83.88 89 LYS A O 1
ATOM 718 N N . LYS A 1 90 ? -13.751 -6.911 20.466 1.00 85.25 90 LYS A N 1
ATOM 719 C CA . LYS A 1 90 ? -14.410 -8.006 21.205 1.00 85.25 90 LYS A CA 1
ATOM 720 C C . LYS A 1 90 ? -14.231 -7.861 22.717 1.00 85.25 90 LYS A C 1
ATOM 722 O O . LYS A 1 90 ? -15.192 -8.042 23.465 1.00 85.25 90 LYS A O 1
ATOM 727 N N . GLN A 1 91 ? -13.027 -7.512 23.171 1.00 86.94 91 GLN A N 1
ATOM 728 C CA . GLN A 1 91 ? -12.752 -7.279 24.591 1.00 86.94 91 GLN A CA 1
ATOM 729 C C . GLN A 1 91 ? -13.588 -6.116 25.143 1.00 86.94 91 GLN A C 1
ATOM 731 O O . GLN A 1 91 ? -14.211 -6.249 26.200 1.00 86.94 91 GLN A O 1
ATOM 736 N N . TRP A 1 92 ? -13.649 -5.006 24.406 1.00 83.12 92 TRP A N 1
ATOM 737 C CA . TRP A 1 92 ? -14.469 -3.843 24.736 1.00 83.12 92 TRP A CA 1
ATOM 738 C C . TRP A 1 92 ? -15.955 -4.194 24.820 1.00 83.12 92 TRP A C 1
ATOM 740 O O . TRP A 1 92 ? -16.595 -3.892 25.827 1.00 83.12 92 TRP A O 1
ATOM 750 N N . GLN A 1 93 ? -16.488 -4.910 23.827 1.00 83.56 93 GLN A N 1
ATOM 751 C CA . GLN A 1 93 ? -17.882 -5.366 23.831 1.00 83.56 93 GLN A CA 1
ATOM 752 C C . GLN A 1 93 ? -18.207 -6.243 25.048 1.00 83.56 93 GLN A C 1
ATOM 754 O O . GLN A 1 93 ? -19.238 -6.039 25.690 1.00 83.56 93 GLN A O 1
ATOM 759 N N . GLY A 1 94 ? -17.323 -7.176 25.416 1.00 88.19 94 GLY A N 1
ATOM 760 C CA . GLY A 1 94 ? -17.519 -8.023 26.596 1.00 88.19 94 GLY A CA 1
ATOM 761 C C . GLY A 1 94 ? -17.498 -7.241 27.915 1.00 88.19 94 GLY A C 1
ATOM 762 O O . GLY A 1 94 ? -18.272 -7.523 28.832 1.00 88.19 94 GLY A O 1
ATOM 763 N N . SER A 1 95 ? -16.638 -6.229 28.034 1.00 84.50 95 SER A N 1
ATOM 764 C CA . SER A 1 95 ? -16.615 -5.342 29.205 1.00 84.50 95 SER A CA 1
ATOM 765 C C . SER A 1 95 ? -17.855 -4.450 29.278 1.00 84.50 95 SER A C 1
ATOM 767 O O . SER A 1 95 ? -18.449 -4.329 30.349 1.00 84.50 95 SER A O 1
ATOM 769 N N . TYR A 1 96 ? -18.308 -3.913 28.145 1.00 83.81 96 TYR A N 1
ATOM 770 C CA . TYR A 1 96 ? -19.523 -3.105 28.063 1.00 83.81 96 TYR A CA 1
ATOM 771 C C . TYR A 1 96 ? -20.782 -3.906 28.438 1.00 83.81 96 TYR A C 1
ATOM 773 O O . TYR A 1 96 ? -21.589 -3.455 29.250 1.00 83.81 96 TYR A O 1
ATOM 781 N N . GLN A 1 97 ? -20.911 -5.147 27.954 1.00 88.06 97 GLN A N 1
ATOM 782 C CA . GLN A 1 97 ? -22.009 -6.039 28.351 1.00 88.06 97 GLN A CA 1
ATOM 783 C C . GLN A 1 97 ? -22.009 -6.333 29.858 1.00 88.06 97 GLN A C 1
ATOM 785 O O . GLN A 1 97 ? -23.066 -6.318 30.490 1.00 88.06 97 GLN A O 1
ATOM 790 N N . ARG A 1 98 ? -20.831 -6.551 30.463 1.00 89.25 98 ARG A N 1
ATOM 791 C CA . ARG A 1 98 ? -20.715 -6.737 31.920 1.00 89.25 98 ARG A CA 1
ATOM 792 C C . ARG A 1 98 ? -21.147 -5.494 32.696 1.00 89.25 98 ARG A C 1
ATOM 794 O O . ARG A 1 98 ? -21.793 -5.642 33.734 1.00 89.25 98 ARG A O 1
ATOM 801 N N . LEU A 1 99 ? -20.834 -4.298 32.198 1.00 85.38 99 LEU A N 1
ATOM 802 C CA . LEU A 1 99 ? -21.263 -3.036 32.803 1.00 85.38 99 LEU A CA 1
ATOM 803 C C . LEU A 1 99 ? -22.792 -2.905 32.780 1.00 85.38 99 LEU A C 1
ATOM 805 O O . LEU A 1 99 ? -23.393 -2.689 33.832 1.00 85.38 99 LEU A O 1
ATOM 809 N N . ILE A 1 100 ? -23.421 -3.142 31.623 1.00 86.00 100 ILE A N 1
ATOM 810 C CA . ILE A 1 100 ? -24.886 -3.125 31.472 1.00 86.00 100 ILE A CA 1
ATOM 811 C C . ILE A 1 100 ? -25.542 -4.133 32.418 1.00 86.00 100 ILE A C 1
ATOM 813 O O . ILE A 1 100 ? -26.480 -3.791 33.138 1.00 86.00 100 ILE A O 1
ATOM 817 N N . GLN A 1 101 ? -25.034 -5.367 32.468 1.00 91.06 101 GLN A N 1
ATOM 818 C CA . GLN A 1 101 ? -25.576 -6.398 33.354 1.00 91.06 101 GLN A CA 1
ATOM 819 C C . GLN A 1 101 ? -25.458 -5.993 34.829 1.00 91.06 101 GLN A C 1
ATOM 821 O O . GLN A 1 101 ? -26.372 -6.208 35.626 1.00 91.06 101 GLN A O 1
ATOM 826 N N . THR A 1 102 ? -24.333 -5.384 35.198 1.00 89.62 102 THR A N 1
ATOM 827 C CA . THR A 1 102 ? -24.065 -4.909 36.558 1.00 89.62 102 THR A CA 1
ATOM 828 C C . THR A 1 102 ? -24.998 -3.756 36.938 1.00 89.62 102 THR A C 1
ATOM 830 O O . THR A 1 102 ? -25.556 -3.760 38.039 1.00 89.62 102 THR A O 1
ATOM 833 N N . GLN A 1 103 ? -25.246 -2.824 36.015 1.00 85.50 103 GLN A N 1
ATOM 834 C CA . GLN A 1 103 ? -26.224 -1.748 36.178 1.00 85.50 103 GLN A CA 1
ATOM 835 C C . GLN A 1 103 ? -27.648 -2.304 36.330 1.00 85.50 103 GLN A C 1
ATOM 837 O O . GLN A 1 103 ? -28.361 -1.920 37.257 1.00 85.50 103 GLN A O 1
ATOM 842 N N . ALA A 1 104 ? -28.046 -3.267 35.493 1.00 87.31 104 ALA A N 1
ATOM 843 C CA . ALA A 1 104 ? -29.352 -3.922 35.580 1.00 87.31 104 ALA A CA 1
ATOM 844 C C . ALA A 1 104 ? -29.552 -4.639 36.927 1.00 87.31 104 ALA A C 1
ATOM 846 O O . ALA A 1 104 ? -30.597 -4.489 37.563 1.00 87.31 104 ALA A O 1
ATOM 847 N N . ASN A 1 105 ? -28.529 -5.354 37.409 1.00 90.62 105 ASN A N 1
ATOM 848 C CA . ASN A 1 105 ? -28.561 -6.019 38.712 1.00 90.62 105 ASN A CA 1
ATOM 849 C C . ASN A 1 105 ? -28.683 -5.013 39.870 1.00 90.62 105 ASN A C 1
ATOM 851 O O . ASN A 1 105 ? -29.444 -5.248 40.811 1.00 90.62 105 ASN A O 1
ATOM 855 N N . MET A 1 106 ? -27.967 -3.883 39.813 1.00 79.81 106 MET A N 1
ATOM 856 C CA . MET A 1 106 ? -28.090 -2.822 40.820 1.00 79.81 106 MET A CA 1
ATOM 857 C C . MET A 1 106 ? -29.468 -2.158 40.801 1.00 79.81 106 MET A C 1
ATOM 859 O O . MET A 1 106 ? -30.051 -1.980 41.869 1.00 79.81 106 MET A O 1
ATOM 863 N N . ASN A 1 107 ? -30.027 -1.886 39.621 1.00 84.19 107 ASN A N 1
ATOM 864 C CA . ASN A 1 107 ? -31.384 -1.351 39.474 1.00 84.19 107 ASN A CA 1
ATOM 865 C C . ASN A 1 107 ? -32.443 -2.307 40.035 1.00 84.19 107 ASN A C 1
ATOM 867 O O . ASN A 1 107 ? -33.343 -1.884 40.762 1.00 84.19 107 ASN A O 1
ATOM 871 N N . ALA A 1 108 ? -32.322 -3.608 39.755 1.00 89.44 108 ALA A N 1
ATOM 872 C CA . ALA A 1 108 ? -33.220 -4.616 40.312 1.00 89.44 108 ALA A CA 1
ATOM 873 C C . ALA A 1 108 ? -33.148 -4.646 41.847 1.00 89.44 108 ALA A C 1
ATOM 875 O O . ALA A 1 108 ? -34.177 -4.664 42.525 1.00 89.44 108 ALA A O 1
ATOM 876 N N . ARG A 1 109 ? -31.932 -4.591 42.399 1.00 86.31 109 ARG A N 1
ATOM 877 C CA . ARG A 1 109 ? -31.693 -4.591 43.844 1.00 86.31 109 ARG A CA 1
ATOM 878 C C . ARG A 1 109 ? -32.211 -3.318 44.520 1.00 86.31 109 ARG A C 1
ATOM 880 O O . ARG A 1 109 ? -32.820 -3.419 45.581 1.00 86.31 109 ARG A O 1
ATOM 887 N N . LEU A 1 110 ? -32.045 -2.150 43.895 1.00 83.06 110 LEU A N 1
ATOM 888 C CA . LEU A 1 110 ? -32.627 -0.892 44.370 1.00 83.06 110 LEU A CA 1
ATOM 889 C C . LEU A 1 110 ? -34.160 -0.962 44.401 1.00 83.06 110 LEU A C 1
ATOM 891 O O . LEU A 1 110 ? -34.757 -0.628 45.418 1.00 83.06 110 LEU A O 1
ATOM 895 N N . ASN A 1 111 ? -34.795 -1.486 43.351 1.00 85.44 111 ASN A N 1
ATOM 896 C CA . ASN A 1 111 ? -36.254 -1.628 43.287 1.00 85.44 111 ASN A CA 1
ATOM 897 C C . ASN A 1 111 ? -36.800 -2.564 44.389 1.00 85.44 111 ASN A C 1
ATOM 899 O O . ASN A 1 111 ? -37.840 -2.291 44.989 1.00 85.44 111 ASN A O 1
ATOM 903 N N . ILE A 1 112 ? -36.081 -3.647 44.716 1.00 85.69 112 ILE A N 1
ATOM 904 C CA . ILE A 1 112 ? -36.421 -4.510 45.862 1.00 85.69 112 ILE A CA 1
ATOM 905 C C . ILE A 1 112 ? -36.329 -3.719 47.174 1.00 85.69 112 ILE A C 1
ATOM 907 O O . ILE A 1 112 ? -37.296 -3.697 47.934 1.00 85.69 112 ILE A O 1
ATOM 911 N N . MET A 1 113 ? -35.219 -3.011 47.411 1.00 78.25 113 MET A N 1
ATOM 912 C CA . MET A 1 113 ? -35.050 -2.198 48.624 1.00 78.25 113 MET A CA 1
ATOM 913 C C . MET A 1 113 ? -36.097 -1.082 48.737 1.00 78.25 113 MET A C 1
ATOM 915 O O . MET A 1 113 ? -36.581 -0.813 49.832 1.00 78.25 113 MET A O 1
ATOM 919 N N . GLU A 1 114 ? -36.498 -0.452 47.632 1.00 79.62 114 GLU A N 1
ATOM 920 C CA . GLU A 1 114 ? -37.577 0.541 47.622 1.00 79.62 114 GLU A CA 1
ATOM 921 C C . GLU A 1 114 ? -38.937 -0.073 47.971 1.00 79.62 114 GLU A C 1
ATOM 923 O O . GLU A 1 114 ? -39.707 0.522 48.734 1.00 79.62 114 GLU A O 1
ATOM 928 N N . LYS A 1 115 ? -39.242 -1.269 47.451 1.00 80.50 115 LYS A N 1
ATOM 929 C CA . LYS A 1 115 ? -40.465 -2.008 47.804 1.00 80.50 115 LYS A CA 1
ATOM 930 C C . LYS A 1 115 ? -40.481 -2.389 49.282 1.00 80.50 115 LYS A C 1
ATOM 932 O O . LYS A 1 115 ? -41.510 -2.218 49.935 1.00 80.50 115 LYS A O 1
ATOM 937 N N . ASP A 1 116 ? -39.358 -2.854 49.814 1.00 77.12 116 ASP A N 1
ATOM 938 C CA . ASP A 1 116 ? -39.250 -3.265 51.215 1.00 77.12 116 ASP A CA 1
ATOM 939 C C . ASP A 1 116 ? -39.218 -2.062 52.170 1.00 77.12 116 ASP A C 1
ATOM 941 O O . ASP A 1 116 ? -39.839 -2.103 53.233 1.00 77.12 116 ASP A O 1
ATOM 945 N N . ARG A 1 117 ? -38.637 -0.925 51.758 1.00 69.44 117 ARG A N 1
ATOM 946 C CA . ARG A 1 117 ? -38.743 0.355 52.480 1.00 69.44 117 ARG A CA 1
ATOM 947 C C . ARG A 1 117 ? -40.201 0.774 52.675 1.00 69.44 117 ARG A C 1
ATOM 949 O O . ARG A 1 117 ? -40.559 1.211 53.768 1.00 69.44 117 ARG A O 1
ATOM 956 N N . ARG A 1 118 ? -41.046 0.625 51.645 1.00 67.06 118 ARG A N 1
ATOM 957 C CA . ARG A 1 118 ? -42.491 0.921 51.739 1.00 67.06 118 ARG A CA 1
ATOM 958 C C . ARG A 1 118 ? -43.227 -0.034 52.681 1.00 67.06 118 ARG A C 1
ATOM 960 O O . ARG A 1 118 ? -44.211 0.375 53.284 1.00 67.06 118 ARG A O 1
ATOM 967 N N . LYS A 1 119 ? -42.762 -1.280 52.820 1.00 66.19 119 LYS A N 1
ATOM 968 C CA . LYS A 1 119 ? -43.355 -2.269 53.736 1.00 66.19 119 LYS A CA 1
ATOM 969 C C . LYS A 1 119 ? -42.945 -2.059 55.195 1.00 66.19 119 LYS A C 1
ATOM 971 O O . LYS A 1 119 ? -43.752 -2.321 56.079 1.00 66.19 119 LYS A O 1
ATOM 976 N N . CYS A 1 120 ? -41.722 -1.591 55.453 1.00 59.75 120 CYS A N 1
ATOM 977 C CA . CYS A 1 120 ? -41.140 -1.587 56.800 1.00 59.75 120 CYS A CA 1
ATOM 978 C C . CYS A 1 120 ? -41.114 -0.221 57.519 1.00 59.75 120 CYS A C 1
ATOM 980 O O . CYS A 1 120 ? -40.541 -0.148 58.601 1.00 59.75 120 CYS A O 1
ATOM 982 N N . ASN A 1 121 ? -41.697 0.863 56.977 1.00 58.19 121 ASN A N 1
ATOM 983 C CA . ASN A 1 121 ? -41.657 2.215 57.585 1.00 58.19 121 ASN A CA 1
ATOM 984 C C . ASN A 1 121 ? -40.242 2.650 58.038 1.00 58.19 121 ASN A C 1
ATOM 986 O O . ASN A 1 121 ? -40.062 3.391 59.006 1.00 58.19 121 ASN A O 1
ATOM 990 N N . LEU A 1 122 ? -39.210 2.198 57.322 1.00 55.00 122 LEU A N 1
ATOM 991 C CA . LEU A 1 122 ? -37.822 2.565 57.584 1.00 55.00 122 LEU A CA 1
ATOM 992 C C . LEU A 1 122 ? -37.586 3.977 57.032 1.00 55.00 122 LEU A C 1
ATOM 994 O O . LEU A 1 122 ? -37.214 4.163 55.877 1.00 55.00 122 LEU A O 1
ATOM 998 N N . ILE A 1 123 ? -37.840 4.988 57.867 1.00 54.16 123 ILE A N 1
ATOM 999 C CA . ILE A 1 123 ? -37.713 6.421 57.535 1.00 54.16 123 ILE A CA 1
ATOM 1000 C C . ILE A 1 123 ? -36.247 6.819 57.239 1.00 54.16 123 ILE A C 1
ATOM 1002 O O . ILE A 1 123 ? -36.001 7.875 56.665 1.00 54.16 123 ILE A O 1
ATOM 1006 N N . LYS A 1 124 ? -35.262 5.970 57.575 1.00 56.88 124 LYS A N 1
ATOM 1007 C CA . LYS A 1 124 ? -33.824 6.216 57.363 1.00 56.88 124 LYS A CA 1
ATOM 1008 C C . LYS A 1 124 ? -33.065 4.918 57.054 1.00 56.88 124 LYS A C 1
ATOM 1010 O O . LYS A 1 124 ? -32.298 4.439 57.882 1.00 56.88 124 LYS A O 1
ATOM 1015 N N . SER A 1 125 ? -33.296 4.290 55.902 1.00 56.38 125 SER A N 1
ATOM 1016 C CA . SER A 1 125 ? -32.393 3.218 55.457 1.00 56.38 125 SER A CA 1
ATOM 1017 C C . SER A 1 125 ? -31.155 3.849 54.811 1.00 56.38 125 SER A C 1
ATOM 1019 O O . SER A 1 125 ? -31.209 4.258 53.650 1.00 56.38 125 SER A O 1
ATOM 1021 N N . ASN A 1 126 ? -30.054 3.916 55.564 1.00 62.94 126 ASN A N 1
ATOM 1022 C CA . ASN A 1 126 ? -28.763 4.475 55.134 1.00 62.94 126 ASN A CA 1
ATOM 1023 C C . ASN A 1 126 ? -28.167 3.811 53.872 1.00 62.94 126 ASN A C 1
ATOM 1025 O O . ASN A 1 126 ? -27.2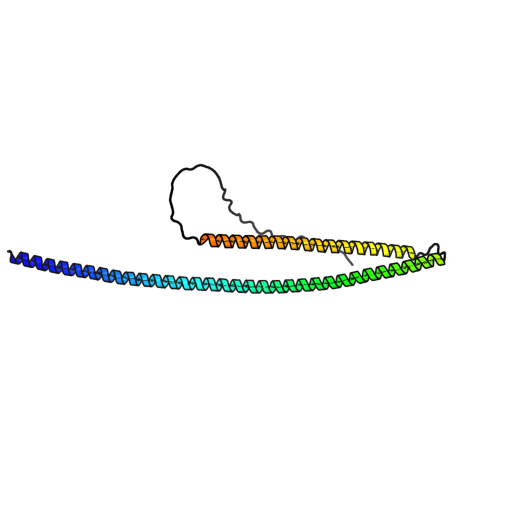09 4.331 53.312 1.00 62.94 126 ASN A O 1
ATOM 1029 N N . ASP A 1 127 ? -28.726 2.689 53.409 1.00 61.03 127 ASP A N 1
ATOM 1030 C CA . ASP A 1 127 ? -28.196 1.904 52.289 1.00 61.03 127 ASP A CA 1
ATOM 1031 C C . ASP A 1 127 ? -28.769 2.289 50.911 1.00 61.03 127 ASP A C 1
ATOM 1033 O O . ASP A 1 127 ? -28.187 1.931 49.885 1.00 61.03 127 ASP A O 1
ATOM 1037 N N . ILE A 1 128 ? -29.894 3.018 50.852 1.00 61.56 128 ILE A N 1
ATOM 1038 C CA . ILE A 1 128 ? -30.554 3.363 49.576 1.00 61.56 128 ILE A CA 1
ATOM 1039 C C . ILE A 1 128 ? -29.844 4.529 48.879 1.00 61.56 128 ILE A C 1
ATOM 1041 O O . ILE A 1 128 ? -29.528 4.426 47.694 1.00 61.56 128 ILE A O 1
ATOM 1045 N N . ASP A 1 129 ? -29.532 5.599 49.611 1.00 68.94 129 ASP A N 1
ATOM 1046 C CA . ASP A 1 129 ? -28.873 6.795 49.071 1.00 68.94 129 ASP A CA 1
ATOM 1047 C C . ASP A 1 129 ? -27.495 6.505 48.434 1.00 68.94 129 ASP A C 1
ATOM 1049 O O . ASP A 1 129 ? -27.254 6.933 47.297 1.00 68.94 129 ASP A O 1
ATOM 1053 N N . PRO A 1 130 ? -26.587 5.726 49.062 1.00 75.00 130 PRO A N 1
ATOM 1054 C CA . PRO A 1 130 ? -25.314 5.383 48.432 1.00 75.00 130 PRO A CA 1
ATOM 1055 C C . PRO A 1 130 ? -25.464 4.428 47.237 1.00 75.00 130 PRO A C 1
ATOM 1057 O O . PRO A 1 130 ? -24.628 4.469 46.332 1.00 75.00 130 PRO A O 1
ATOM 1060 N N . LEU A 1 131 ? -26.508 3.587 47.181 1.00 72.12 131 LEU A N 1
ATOM 1061 C CA . LEU A 1 131 ? -26.744 2.716 46.023 1.00 72.12 131 LEU A CA 1
ATOM 1062 C C . LEU A 1 131 ? -27.328 3.494 44.833 1.00 72.12 131 LEU A C 1
ATOM 1064 O O . LEU A 1 131 ? -26.862 3.310 43.710 1.00 72.12 131 LEU A O 1
ATOM 1068 N N . ALA A 1 132 ? -28.272 4.406 45.077 1.00 74.62 132 ALA A N 1
ATOM 1069 C CA . ALA A 1 132 ? -28.805 5.314 44.060 1.00 74.62 132 ALA A CA 1
ATOM 1070 C C . ALA A 1 132 ? -27.698 6.199 43.463 1.00 74.62 132 ALA A C 1
ATOM 1072 O O . ALA A 1 132 ? -27.598 6.351 42.246 1.00 74.62 132 ALA A O 1
ATOM 1073 N N . THR A 1 133 ? -26.796 6.700 44.312 1.00 80.56 133 THR A N 1
ATOM 1074 C CA . THR A 1 133 ? -25.636 7.486 43.869 1.00 80.56 133 THR A CA 1
ATOM 1075 C C . THR A 1 133 ? -24.705 6.661 42.973 1.00 80.56 133 THR A C 1
ATOM 1077 O O . THR A 1 133 ? -24.287 7.136 41.919 1.00 80.56 133 THR A O 1
ATOM 1080 N N . LYS A 1 134 ? -24.423 5.397 43.328 1.00 76.94 134 LYS A N 1
ATOM 1081 C CA . LYS A 1 134 ? -23.613 4.491 42.490 1.00 76.94 134 LYS A CA 1
ATOM 1082 C C . LYS A 1 134 ? -24.263 4.189 41.140 1.00 76.94 134 LYS A C 1
ATOM 1084 O O . LYS A 1 134 ? -23.549 4.107 40.145 1.00 76.94 134 LYS A O 1
ATOM 1089 N N . ILE A 1 135 ? -25.588 4.046 41.096 1.00 77.12 135 ILE A N 1
ATOM 1090 C CA . ILE A 1 135 ? -26.334 3.842 39.846 1.00 77.12 135 ILE A CA 1
ATOM 1091 C C . ILE A 1 135 ? -26.219 5.072 38.944 1.00 77.12 135 ILE A C 1
ATOM 1093 O O . ILE A 1 135 ? -25.892 4.913 37.773 1.00 77.12 135 ILE A O 1
ATOM 1097 N N . ASN A 1 136 ? -26.386 6.281 39.487 1.00 79.19 136 ASN A N 1
ATOM 1098 C CA . ASN A 1 136 ? -26.247 7.521 38.715 1.00 79.19 136 ASN A CA 1
ATOM 1099 C C . ASN A 1 136 ? -24.822 7.715 38.172 1.00 79.19 136 ASN A C 1
ATOM 1101 O O . ASN A 1 136 ? -24.654 8.122 37.025 1.00 79.19 136 ASN A O 1
ATOM 1105 N N . ILE A 1 137 ? -23.794 7.392 38.967 1.00 82.25 137 ILE A N 1
ATOM 1106 C CA . ILE A 1 137 ? -22.392 7.439 38.516 1.00 82.25 137 ILE A CA 1
ATOM 1107 C C . ILE A 1 137 ? -22.160 6.442 37.377 1.00 82.25 137 ILE A C 1
ATOM 1109 O O . ILE A 1 137 ? -21.528 6.781 36.380 1.00 82.25 137 ILE A O 1
ATOM 1113 N N . LEU A 1 138 ? -22.688 5.221 37.502 1.00 77.44 138 LEU A N 1
ATOM 1114 C CA . LEU A 1 138 ? -22.586 4.220 36.444 1.00 77.44 138 LEU A CA 1
ATOM 1115 C C . LEU A 1 138 ? -23.328 4.654 35.186 1.00 77.44 138 LEU A C 1
ATOM 1117 O O . LEU A 1 138 ? -22.776 4.524 34.107 1.00 77.44 138 LEU A O 1
ATOM 1121 N N . GLU A 1 139 ? -24.531 5.207 35.304 1.00 79.56 139 GLU A N 1
ATOM 1122 C CA . GLU A 1 139 ? -25.303 5.681 34.155 1.00 79.56 139 GLU A CA 1
ATOM 1123 C C . GLU A 1 139 ? -24.601 6.828 33.414 1.00 79.56 139 GLU A C 1
ATOM 1125 O O . GLU A 1 139 ? -24.573 6.833 32.181 1.00 79.56 139 GLU A O 1
ATOM 1130 N N . ALA A 1 140 ? -23.981 7.756 34.151 1.00 79.94 140 ALA A N 1
ATOM 1131 C CA . ALA A 1 140 ? -23.146 8.806 33.575 1.00 79.94 140 ALA A CA 1
ATOM 1132 C C . ALA A 1 140 ? -21.932 8.217 32.836 1.00 79.94 140 ALA A C 1
ATOM 1134 O O . ALA A 1 140 ? -21.711 8.552 31.673 1.00 79.94 140 ALA A O 1
ATOM 1135 N N . ALA A 1 141 ? -21.219 7.274 33.459 1.00 77.25 141 ALA A N 1
ATOM 1136 C CA . ALA A 1 141 ? -20.075 6.603 32.844 1.00 77.25 141 ALA A CA 1
ATOM 1137 C C . ALA A 1 141 ? -20.469 5.800 31.590 1.00 77.25 141 ALA A C 1
ATOM 1139 O O . ALA A 1 141 ? -19.751 5.818 30.594 1.00 77.25 141 ALA A O 1
ATOM 1140 N N . THR A 1 142 ? -21.624 5.124 31.593 1.00 76.62 142 THR A N 1
ATOM 1141 C CA . THR A 1 142 ? -22.118 4.386 30.420 1.00 76.62 142 THR A CA 1
ATOM 1142 C C . THR A 1 142 ? -22.470 5.333 29.269 1.00 76.62 142 THR A C 1
ATOM 1144 O O . THR A 1 142 ? -22.223 4.993 28.111 1.00 76.62 142 THR A O 1
ATOM 1147 N N . LYS A 1 143 ? -23.021 6.520 29.569 1.00 78.81 143 LYS A N 1
ATOM 1148 C CA . LYS A 1 143 ? -23.315 7.558 28.568 1.00 78.81 143 LYS A CA 1
ATOM 1149 C C . LYS A 1 143 ? -22.050 8.170 27.976 1.00 78.81 143 LYS A C 1
ATOM 1151 O O . LYS A 1 143 ? -21.969 8.246 26.752 1.00 78.81 143 LYS A O 1
ATOM 1156 N N . GLU A 1 144 ? -21.078 8.555 28.803 1.00 78.62 144 GLU A N 1
ATOM 1157 C CA . GLU A 1 144 ? -19.779 9.053 28.321 1.00 78.62 144 GLU A CA 1
ATOM 1158 C C . GLU A 1 144 ? -19.096 8.017 27.429 1.00 78.62 144 GLU A C 1
ATOM 1160 O O . GLU A 1 144 ? -18.777 8.315 26.283 1.00 78.62 144 GLU A O 1
ATOM 1165 N N . LEU A 1 145 ? -19.010 6.762 27.884 1.00 74.81 145 LEU A N 1
ATOM 1166 C CA . LEU A 1 145 ? -18.421 5.678 27.096 1.00 74.81 145 LEU A CA 1
ATOM 1167 C C . LEU A 1 145 ? -19.144 5.443 25.764 1.00 74.81 145 LEU A C 1
ATOM 1169 O O . LEU A 1 145 ? -18.491 5.119 24.776 1.00 74.81 145 LEU A O 1
ATOM 1173 N N . SER A 1 146 ? -20.473 5.593 25.715 1.00 74.31 146 SER A N 1
ATOM 1174 C CA . SER A 1 146 ? -21.215 5.491 24.451 1.00 74.31 146 SER A CA 1
ATOM 1175 C C . SER A 1 146 ? -20.926 6.663 23.509 1.00 74.31 146 SER A C 1
ATOM 1177 O O . SER A 1 146 ? -20.705 6.444 22.321 1.00 74.31 146 SER A O 1
ATOM 1179 N N . GLY A 1 147 ? -20.847 7.888 24.041 1.00 73.75 147 GLY A N 1
ATOM 1180 C CA . GLY A 1 147 ? -20.561 9.085 23.251 1.00 73.75 147 GLY A CA 1
ATOM 1181 C C . GLY A 1 147 ? -19.136 9.101 22.701 1.00 73.75 147 GLY A C 1
ATOM 1182 O O . GLY A 1 147 ? -18.929 9.435 21.535 1.00 73.75 147 GLY A O 1
ATOM 1183 N N . ASP A 1 148 ? -18.159 8.674 23.501 1.00 74.50 148 ASP A N 1
ATOM 1184 C CA . ASP A 1 148 ? -16.762 8.559 23.073 1.00 74.50 148 ASP A CA 1
ATOM 1185 C C . ASP A 1 148 ? -16.590 7.502 21.978 1.00 74.50 148 ASP A C 1
ATOM 1187 O O . ASP A 1 148 ? -15.814 7.691 21.039 1.00 74.50 148 ASP A O 1
ATOM 1191 N N . PHE A 1 149 ? -17.350 6.406 22.053 1.00 71.50 149 PHE A N 1
ATOM 1192 C CA . PHE A 1 149 ? -17.329 5.359 21.036 1.00 71.50 149 PHE A CA 1
ATOM 1193 C C . PHE A 1 149 ? -17.926 5.838 19.706 1.00 71.50 149 PHE A C 1
ATOM 1195 O O . PHE A 1 149 ? -17.334 5.612 18.649 1.00 71.50 149 PHE A O 1
ATOM 1202 N N . ASP A 1 150 ? -19.058 6.542 19.753 1.00 72.75 150 ASP A N 1
ATOM 1203 C CA . ASP A 1 150 ? -19.701 7.105 18.562 1.00 72.75 150 ASP A CA 1
ATOM 1204 C C . ASP A 1 150 ? -18.826 8.185 17.901 1.00 72.75 150 ASP A C 1
ATOM 1206 O O . ASP A 1 150 ? -18.682 8.207 16.675 1.00 72.75 150 ASP A O 1
ATOM 1210 N N . ASN A 1 151 ? -18.165 9.030 18.702 1.00 75.19 151 ASN A N 1
ATOM 1211 C CA . ASN A 1 151 ? -17.205 10.018 18.205 1.00 75.19 151 ASN A CA 1
ATOM 1212 C C . ASN A 1 151 ? -15.981 9.355 17.561 1.00 75.19 151 ASN A C 1
ATOM 1214 O O . ASN A 1 151 ? -15.584 9.752 16.466 1.00 75.19 151 ASN A O 1
ATOM 1218 N N . ALA A 1 152 ? -15.420 8.312 18.180 1.00 67.62 152 ALA A N 1
ATOM 1219 C CA . ALA A 1 152 ? -14.283 7.580 17.624 1.00 67.62 152 ALA A CA 1
ATOM 1220 C C . ALA A 1 152 ? -14.621 6.898 16.285 1.00 67.62 152 ALA A C 1
ATOM 1222 O O . ALA A 1 152 ? -13.801 6.899 15.366 1.00 67.62 152 ALA A O 1
ATOM 1223 N N . ILE A 1 153 ? -15.835 6.352 16.141 1.00 70.62 153 ILE A N 1
ATOM 1224 C CA . ILE A 1 153 ? -16.309 5.785 14.867 1.00 70.62 153 ILE A CA 1
ATOM 1225 C C . ILE A 1 153 ? -16.412 6.871 13.797 1.00 70.62 153 ILE A C 1
ATOM 1227 O O . ILE A 1 153 ? -15.980 6.655 12.664 1.00 70.62 153 ILE A O 1
ATOM 1231 N N . LYS A 1 154 ? -16.967 8.032 14.151 1.00 78.06 154 LYS A N 1
ATOM 1232 C CA . LYS A 1 154 ? -17.149 9.137 13.212 1.00 78.06 154 LYS A CA 1
ATOM 1233 C C . LYS A 1 154 ? -15.809 9.702 12.734 1.00 78.06 154 LYS A C 1
ATOM 1235 O O . LYS A 1 154 ? -15.618 9.842 11.530 1.00 78.06 154 LYS A O 1
ATOM 1240 N N . SER A 1 155 ? -14.852 9.910 13.639 1.00 74.06 155 SER A N 1
ATOM 1241 C CA . SER A 1 155 ? -13.491 10.333 13.278 1.00 74.06 155 SER A CA 1
ATOM 1242 C C . SER A 1 155 ? -12.784 9.312 12.381 1.00 74.06 155 SER A C 1
ATOM 1244 O O . SER A 1 155 ? -12.176 9.691 11.385 1.00 74.06 155 SER A O 1
ATOM 1246 N N . ALA A 1 156 ? -12.933 8.013 12.659 1.00 66.38 156 ALA A N 1
ATOM 1247 C CA . ALA A 1 156 ? -12.365 6.966 11.808 1.00 66.38 156 ALA A CA 1
ATOM 1248 C C . ALA A 1 156 ? -13.018 6.900 10.410 1.00 66.38 156 ALA A C 1
ATOM 1250 O O . ALA A 1 156 ? -12.368 6.501 9.445 1.00 66.38 156 ALA A O 1
ATOM 1251 N N . GLN A 1 157 ? -14.297 7.268 10.274 1.00 69.94 157 GLN A N 1
ATOM 1252 C CA . GLN A 1 157 ? -14.960 7.381 8.968 1.00 69.94 157 GLN A CA 1
ATOM 1253 C C . GLN A 1 157 ? -14.492 8.612 8.187 1.00 69.94 157 GLN A C 1
ATOM 1255 O O . GLN A 1 157 ? -14.277 8.505 6.981 1.00 69.94 157 GLN A O 1
ATOM 1260 N N . GLU A 1 158 ? -14.298 9.743 8.864 1.00 76.38 158 GLU A N 1
ATOM 1261 C CA . GLU A 1 158 ? -13.802 10.982 8.255 1.00 76.38 158 GLU A CA 1
ATOM 1262 C C . GLU A 1 158 ? -12.368 10.814 7.721 1.00 76.38 158 GLU A C 1
ATOM 1264 O O . GLU A 1 158 ? -12.111 11.161 6.567 1.00 76.38 158 GLU A O 1
ATOM 1269 N N . GLU A 1 159 ? -11.468 10.180 8.485 1.00 73.06 159 GLU A N 1
ATOM 1270 C CA . GLU A 1 159 ? -10.109 9.849 8.015 1.00 73.06 159 GLU A CA 1
ATOM 1271 C C . GLU A 1 159 ? -10.138 8.935 6.781 1.00 73.06 159 GLU A C 1
ATOM 1273 O O . GLU A 1 159 ? -9.403 9.148 5.814 1.00 73.06 159 GLU A O 1
ATOM 1278 N N . LYS A 1 160 ? -11.040 7.946 6.765 1.00 73.50 160 LYS A N 1
ATOM 1279 C CA . LYS A 1 160 ? -11.179 7.015 5.639 1.00 73.50 160 LYS A CA 1
ATOM 1280 C C . LYS A 1 160 ? -11.701 7.702 4.373 1.00 73.50 160 LYS A C 1
ATOM 1282 O O . LYS A 1 160 ? -11.261 7.377 3.272 1.00 73.50 160 LYS A O 1
ATOM 1287 N N . GLU A 1 161 ? -12.622 8.657 4.508 1.00 74.56 161 GLU A N 1
ATOM 1288 C CA . GLU A 1 161 ? -13.087 9.477 3.383 1.00 74.56 161 GLU A CA 1
ATOM 1289 C C . GLU A 1 161 ? -11.992 10.413 2.849 1.00 74.56 161 GLU A C 1
ATOM 1291 O O . GLU A 1 161 ? -11.938 10.675 1.642 1.00 74.56 161 GLU A O 1
ATOM 1296 N N . GLU A 1 162 ? -11.119 10.926 3.716 1.00 75.06 162 GLU A N 1
ATOM 1297 C CA . GLU A 1 162 ? -9.994 11.776 3.320 1.00 75.06 162 GLU A CA 1
ATOM 1298 C C . GLU A 1 162 ? -8.903 10.980 2.580 1.00 75.06 162 GLU A C 1
ATOM 1300 O O . GLU A 1 162 ? -8.416 11.428 1.530 1.00 75.06 162 GLU A O 1
ATOM 1305 N N . GLU A 1 163 ? -8.598 9.761 3.038 1.00 70.81 163 GLU A N 1
ATOM 1306 C CA . GLU A 1 163 ? -7.729 8.812 2.326 1.00 70.81 163 GLU A CA 1
ATOM 1307 C C . GLU A 1 163 ? -8.315 8.391 0.965 1.00 70.81 163 GLU A C 1
ATOM 1309 O O . GLU A 1 163 ? -7.611 8.381 -0.047 1.00 70.81 163 GLU A O 1
ATOM 1314 N N . GLU A 1 164 ? -9.618 8.105 0.888 1.00 76.44 164 GLU A N 1
ATOM 1315 C CA . GLU A 1 164 ? -10.295 7.751 -0.369 1.00 76.44 164 GLU A CA 1
ATOM 1316 C C . GLU A 1 164 ? -10.227 8.911 -1.384 1.00 76.44 164 GLU A C 1
ATOM 1318 O O . GLU A 1 164 ? -9.923 8.701 -2.565 1.00 76.44 164 GLU A O 1
ATOM 1323 N N . LYS A 1 165 ? -10.432 10.159 -0.935 1.00 77.81 165 LYS A N 1
ATOM 1324 C CA . LYS A 1 165 ? -10.310 11.361 -1.783 1.00 77.81 165 LYS A CA 1
ATOM 1325 C C . LYS A 1 165 ? -8.888 11.557 -2.303 1.00 77.81 165 LYS A C 1
ATOM 1327 O O . LYS A 1 165 ? -8.709 11.851 -3.489 1.00 77.81 165 LYS A O 1
ATOM 1332 N N . THR A 1 166 ? -7.877 11.377 -1.454 1.00 76.25 166 THR A N 1
ATOM 1333 C CA . THR A 1 166 ? -6.470 11.471 -1.881 1.00 76.25 166 THR A CA 1
ATOM 1334 C C . THR A 1 166 ? -6.111 10.354 -2.856 1.00 76.25 166 THR A C 1
ATOM 1336 O O . THR A 1 166 ? -5.464 10.619 -3.873 1.00 76.25 166 THR A O 1
ATOM 1339 N N . PHE A 1 167 ? -6.595 9.129 -2.637 1.00 73.44 167 PHE A N 1
ATOM 1340 C CA . PHE A 1 167 ? -6.375 8.012 -3.557 1.00 73.44 167 PHE A CA 1
ATOM 1341 C C . PHE A 1 167 ? -7.045 8.238 -4.921 1.00 73.44 167 PHE A C 1
ATOM 1343 O O . PHE A 1 167 ? -6.458 7.941 -5.968 1.00 73.44 167 PHE A O 1
ATOM 1350 N N . GLN A 1 168 ? -8.247 8.821 -4.938 1.00 74.00 168 GLN A N 1
ATOM 1351 C CA . GLN A 1 168 ? -8.920 9.224 -6.173 1.00 74.00 168 GLN A CA 1
ATOM 1352 C C . GLN A 1 168 ? -8.145 10.319 -6.910 1.00 74.00 168 GLN A C 1
ATOM 1354 O O . GLN A 1 168 ? -7.905 10.170 -8.106 1.00 74.00 168 GLN A O 1
ATOM 1359 N N . GLN A 1 169 ? -7.671 11.365 -6.222 1.00 76.44 169 GLN A N 1
ATOM 1360 C CA . GLN A 1 169 ? -6.815 12.391 -6.837 1.00 76.44 169 GLN A CA 1
ATOM 1361 C C . GLN A 1 1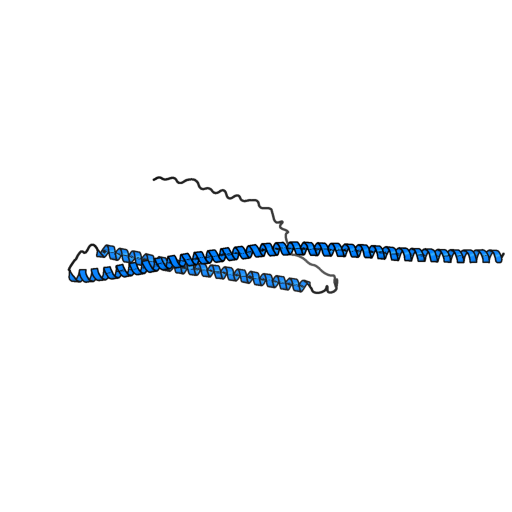69 ? -5.542 11.792 -7.450 1.00 76.44 169 GLN A C 1
ATOM 1363 O O . GLN A 1 169 ? -5.150 12.165 -8.560 1.00 76.44 169 GLN A O 1
ATOM 1368 N N . LEU A 1 170 ? -4.923 10.824 -6.771 1.00 71.12 170 LEU A N 1
ATOM 1369 C CA . LEU A 1 170 ? -3.753 10.103 -7.272 1.00 71.12 170 LEU A CA 1
ATOM 1370 C C . LEU A 1 170 ? -4.080 9.305 -8.542 1.00 71.12 170 LEU A C 1
ATOM 1372 O O . LEU A 1 170 ? -3.343 9.399 -9.525 1.00 71.12 170 LEU A O 1
ATOM 1376 N N . ARG A 1 171 ? -5.214 8.590 -8.576 1.00 73.81 171 ARG A N 1
ATOM 1377 C CA . ARG A 1 171 ? -5.691 7.894 -9.787 1.00 73.81 171 ARG A CA 1
ATOM 1378 C C . ARG A 1 171 ? -5.925 8.854 -10.946 1.00 73.81 171 ARG A C 1
ATOM 1380 O O . ARG A 1 171 ? -5.483 8.565 -12.059 1.00 73.81 171 ARG A O 1
ATOM 1387 N N . THR A 1 172 ? -6.573 9.990 -10.697 1.00 73.25 172 THR A N 1
ATOM 1388 C CA . THR A 1 172 ? -6.806 11.010 -11.726 1.00 73.25 172 THR A CA 1
ATOM 1389 C C . THR A 1 172 ? -5.478 11.531 -12.257 1.00 73.25 172 THR A C 1
ATOM 1391 O O . THR A 1 172 ? -5.275 11.553 -13.464 1.00 73.25 172 THR A O 1
ATOM 1394 N N . THR A 1 173 ? -4.526 11.838 -11.374 1.00 72.25 173 THR A N 1
ATOM 1395 C CA . THR A 1 173 ? -3.191 12.327 -11.752 1.00 72.25 173 THR A CA 1
ATOM 1396 C C . THR A 1 173 ? -2.432 11.307 -12.601 1.00 72.25 173 THR A C 1
ATOM 1398 O O . THR A 1 173 ? -1.901 11.659 -13.654 1.00 72.25 173 THR A O 1
ATOM 1401 N N . ILE A 1 174 ? -2.431 10.029 -12.205 1.00 70.81 174 ILE A N 1
ATOM 1402 C CA . ILE A 1 174 ? -1.818 8.939 -12.982 1.00 70.81 174 ILE A CA 1
ATOM 1403 C C . ILE A 1 174 ? -2.479 8.820 -14.362 1.00 70.81 174 ILE A C 1
ATOM 1405 O O . ILE A 1 174 ? -1.781 8.668 -15.366 1.00 70.81 174 ILE A O 1
ATOM 1409 N N . SER A 1 175 ? -3.809 8.920 -14.432 1.00 68.12 175 SER A N 1
ATOM 1410 C CA . SER A 1 175 ? -4.554 8.901 -15.695 1.00 68.12 175 SER A CA 1
ATOM 1411 C C . SER A 1 175 ? -4.172 10.077 -16.598 1.00 68.12 175 SER A C 1
ATOM 1413 O O . SER A 1 175 ? -3.911 9.880 -17.787 1.00 68.12 175 SER A O 1
ATOM 1415 N N . THR A 1 176 ? -4.065 11.286 -16.042 1.00 70.12 176 THR A N 1
ATOM 1416 C CA . THR A 1 176 ? -3.644 12.484 -16.777 1.00 70.12 176 THR A CA 1
ATOM 1417 C C . THR A 1 176 ? -2.223 12.322 -17.312 1.00 70.12 176 THR A C 1
ATOM 1419 O O . THR A 1 176 ? -1.989 12.538 -18.499 1.00 70.12 176 THR A O 1
ATOM 1422 N N . VAL A 1 177 ? -1.283 11.834 -16.497 1.00 67.50 177 VAL A N 1
ATOM 1423 C CA . VAL A 1 177 ? 0.099 11.561 -16.935 1.00 67.50 177 VAL A CA 1
ATOM 1424 C C . VAL A 1 177 ? 0.135 10.528 -18.068 1.00 67.50 177 VAL A C 1
ATOM 1426 O O . VAL A 1 177 ? 0.841 10.734 -19.057 1.00 67.50 177 VAL A O 1
ATOM 1429 N N . LYS A 1 178 ? -0.674 9.462 -17.988 1.00 62.75 178 LYS A N 1
ATOM 1430 C CA . LYS A 1 178 ? -0.817 8.472 -19.072 1.00 62.75 178 LYS A CA 1
ATOM 1431 C C . LYS A 1 178 ? -1.355 9.097 -20.362 1.00 62.75 178 LYS A C 1
ATOM 1433 O O . LYS A 1 178 ? -0.828 8.812 -21.434 1.00 62.75 178 LYS A O 1
ATOM 1438 N N . SER A 1 179 ? -2.357 9.977 -20.273 1.00 58.25 179 SER A N 1
ATOM 1439 C CA . SER A 1 179 ? -2.895 10.682 -21.448 1.00 58.25 179 SER A CA 1
ATOM 1440 C C . SER A 1 179 ? -1.878 11.639 -22.086 1.00 58.25 179 SER A C 1
ATOM 1442 O O . SER A 1 179 ? -1.781 11.699 -23.312 1.00 58.25 179 SER A O 1
ATOM 1444 N N . CYS A 1 180 ? -1.040 12.301 -21.282 1.00 53.94 180 CYS A N 1
ATOM 1445 C CA . CYS A 1 180 ? 0.027 13.173 -21.776 1.00 53.94 180 CYS A CA 1
ATOM 1446 C C . CYS A 1 180 ? 1.165 12.386 -22.451 1.00 53.94 180 CYS A C 1
ATOM 1448 O O . CYS A 1 180 ? 1.719 12.844 -23.448 1.00 53.94 180 CYS A O 1
ATOM 1450 N N . GLN A 1 181 ? 1.479 11.174 -21.978 1.00 51.41 181 GLN A N 1
ATOM 1451 C CA . GLN A 1 181 ? 2.430 10.277 -22.656 1.00 51.41 181 GLN A CA 1
ATOM 1452 C C . GLN A 1 181 ? 1.903 9.743 -23.999 1.00 51.41 181 GLN A C 1
ATOM 1454 O O . GLN A 1 181 ? 2.693 9.472 -24.902 1.00 51.41 181 GLN A O 1
ATOM 1459 N N . CYS A 1 182 ? 0.585 9.619 -24.174 1.00 46.97 182 CYS A N 1
ATOM 1460 C CA . CYS A 1 182 ? -0.007 9.286 -25.473 1.00 46.97 182 CYS A CA 1
ATOM 1461 C C . CYS A 1 182 ? 0.042 10.463 -26.463 1.00 46.97 182 CYS A C 1
ATOM 1463 O O . CYS A 1 182 ? 0.202 10.234 -27.661 1.00 46.97 182 CYS A O 1
ATOM 1465 N N . ALA A 1 183 ? -0.024 11.710 -25.984 1.00 44.91 183 ALA A N 1
ATOM 1466 C CA . ALA A 1 183 ? 0.070 12.901 -26.832 1.00 44.91 183 ALA A CA 1
ATOM 1467 C C . ALA A 1 183 ? 1.485 13.136 -27.402 1.00 44.91 183 ALA A C 1
ATOM 1469 O O . ALA A 1 183 ? 1.619 13.701 -28.485 1.00 44.91 183 ALA A O 1
ATOM 1470 N N . SER A 1 184 ? 2.544 12.645 -26.743 1.00 43.81 184 SER A N 1
ATOM 1471 C CA . SER A 1 184 ? 3.924 12.759 -27.252 1.00 43.81 184 SER A CA 1
ATOM 1472 C C . SER A 1 184 ? 4.293 11.713 -28.319 1.00 43.81 184 SER A C 1
ATOM 1474 O O . SER A 1 184 ? 5.437 11.685 -28.769 1.00 43.81 184 SER A O 1
ATOM 1476 N N . LYS A 1 185 ? 3.358 10.832 -28.707 1.00 45.12 185 LYS A N 1
ATOM 1477 C CA . LYS A 1 185 ? 3.526 9.833 -29.781 1.00 45.12 185 LYS A CA 1
ATOM 1478 C C . LYS A 1 185 ? 2.903 10.260 -31.117 1.00 45.12 185 LYS A C 1
ATOM 1480 O O . LYS A 1 185 ? 2.764 9.425 -32.009 1.00 45.12 185 LYS A O 1
ATOM 1485 N N . MET A 1 186 ? 2.542 11.533 -31.286 1.00 43.38 186 MET A N 1
ATOM 1486 C CA . MET A 1 186 ? 2.221 12.054 -32.618 1.00 43.38 186 MET A CA 1
ATOM 1487 C C . MET A 1 186 ? 3.511 12.323 -33.417 1.00 43.38 186 MET A C 1
ATOM 1489 O O . MET A 1 186 ? 4.482 12.818 -32.842 1.00 43.38 186 MET A O 1
ATOM 1493 N N . PRO A 1 187 ? 3.556 11.986 -34.721 1.00 43.59 187 PRO A N 1
ATOM 1494 C CA . PRO A 1 187 ? 4.721 12.249 -35.563 1.00 43.59 187 PRO A CA 1
ATOM 1495 C C . PRO A 1 187 ? 4.974 13.763 -35.676 1.00 43.59 187 PRO A C 1
ATOM 1497 O O . PRO A 1 187 ? 4.018 14.540 -35.609 1.00 43.59 187 PRO A O 1
ATOM 1500 N N . PRO A 1 188 ? 6.232 14.210 -35.860 1.00 41.75 188 PRO A N 1
ATOM 1501 C CA . PRO A 1 188 ? 6.541 15.631 -35.949 1.00 41.75 188 PRO A CA 1
ATOM 1502 C C . PRO A 1 188 ? 5.865 16.226 -37.189 1.00 41.75 188 PRO A C 1
ATOM 1504 O O . PRO A 1 188 ? 6.259 15.938 -38.320 1.00 41.75 188 PRO A O 1
ATOM 1507 N N . SER A 1 189 ? 4.836 17.055 -36.989 1.00 39.72 189 SER A N 1
ATOM 1508 C CA . SER A 1 189 ? 4.303 17.879 -38.069 1.00 39.72 189 SER A CA 1
ATOM 1509 C C . SER A 1 189 ? 5.292 18.999 -38.364 1.00 39.72 189 SER A C 1
ATOM 1511 O O . SER A 1 189 ? 5.740 19.712 -37.467 1.00 39.72 189 SER A O 1
ATOM 1513 N N . VAL A 1 190 ? 5.609 19.114 -39.644 1.00 40.25 190 VAL A N 1
ATOM 1514 C CA . VAL A 1 190 ? 6.518 20.060 -40.279 1.00 40.25 190 VAL A CA 1
ATOM 1515 C C . VAL A 1 190 ? 6.412 21.475 -39.699 1.00 40.25 190 VAL A C 1
ATOM 1517 O O . VAL A 1 190 ? 5.348 22.088 -39.650 1.00 40.25 190 VAL A O 1
ATOM 1520 N N . VAL A 1 191 ? 7.573 21.982 -39.296 1.00 37.66 191 VAL A N 1
ATOM 1521 C CA . VAL A 1 191 ? 7.850 23.361 -38.901 1.00 37.66 191 VAL A CA 1
ATOM 1522 C C . VAL A 1 191 ? 7.436 24.323 -40.020 1.00 37.66 191 VAL A C 1
ATOM 1524 O O . VAL A 1 191 ? 7.959 24.242 -41.127 1.00 37.66 191 VAL A O 1
ATOM 1527 N N . SER A 1 192 ? 6.552 25.275 -39.720 1.00 35.00 192 SER A N 1
ATOM 1528 C CA . SER A 1 192 ? 6.435 26.525 -40.480 1.00 35.00 192 SER A CA 1
ATOM 1529 C C . SER A 1 192 ? 6.909 27.669 -39.592 1.00 35.00 192 SER A C 1
ATOM 1531 O O . SER A 1 192 ? 6.229 28.069 -38.651 1.00 35.00 192 SER A O 1
ATOM 1533 N N . ILE A 1 193 ? 8.118 28.154 -39.878 1.00 39.47 193 ILE A N 1
ATOM 1534 C CA . ILE A 1 193 ? 8.667 29.388 -39.316 1.00 39.47 193 ILE A CA 1
ATOM 1535 C C . ILE A 1 193 ? 7.903 30.546 -39.963 1.00 39.47 193 ILE A C 1
ATOM 1537 O O . ILE A 1 193 ? 8.086 30.833 -41.143 1.00 39.47 193 ILE A O 1
ATOM 1541 N N . GLY A 1 194 ? 7.033 31.186 -39.186 1.00 32.06 194 GLY A N 1
ATOM 1542 C CA . GLY A 1 194 ? 6.410 32.465 -39.507 1.00 32.06 194 GLY A CA 1
ATOM 1543 C C . GLY A 1 194 ? 6.883 33.509 -38.503 1.00 32.06 194 GLY A C 1
ATOM 1544 O O . GLY A 1 194 ? 6.495 33.485 -37.340 1.00 32.06 194 GLY A O 1
ATOM 1545 N N . THR A 1 195 ? 7.768 34.389 -38.953 1.00 40.66 195 THR A N 1
ATOM 1546 C CA . THR A 1 195 ? 8.229 35.599 -38.264 1.00 40.66 195 THR A CA 1
ATOM 1547 C C . THR A 1 195 ? 7.076 36.563 -37.973 1.00 40.66 195 THR A C 1
ATOM 1549 O O . THR A 1 195 ? 6.283 36.801 -38.881 1.00 40.66 195 THR A O 1
ATOM 1552 N N . SER A 1 196 ? 7.053 37.187 -36.785 1.00 34.31 196 SER A N 1
ATOM 1553 C CA . SER A 1 196 ? 6.852 38.642 -36.580 1.00 34.31 196 SER A CA 1
ATOM 1554 C C . SER A 1 196 ? 6.174 38.992 -35.243 1.00 34.31 196 SER A C 1
ATOM 1556 O O . SER A 1 196 ? 5.109 38.477 -34.919 1.00 34.31 196 SER A O 1
ATOM 1558 N N . THR A 1 197 ? 6.766 40.005 -34.592 1.00 34.62 197 THR A N 1
ATOM 1559 C CA . THR A 1 197 ? 6.211 40.997 -33.641 1.00 34.62 197 THR A CA 1
ATOM 1560 C C . THR A 1 197 ? 5.909 40.599 -32.184 1.00 34.62 197 THR A C 1
ATOM 1562 O O . THR A 1 197 ? 4.873 40.031 -31.862 1.00 34.62 197 THR A O 1
ATOM 1565 N N . GLU A 1 198 ? 6.839 41.020 -31.314 1.00 38.19 198 GLU A N 1
ATOM 1566 C CA . GLU A 1 198 ? 6.701 41.427 -29.897 1.00 38.19 198 GLU A CA 1
ATOM 1567 C C . GLU A 1 198 ? 5.503 42.388 -29.651 1.00 38.19 198 GLU A C 1
ATOM 1569 O O . GLU A 1 198 ? 5.064 43.011 -30.625 1.00 38.19 198 GLU A O 1
ATOM 1574 N N . PRO A 1 199 ? 4.973 42.567 -28.406 1.00 47.66 199 PRO A N 1
ATOM 1575 C CA . PRO A 1 199 ? 5.787 42.964 -27.244 1.00 47.66 199 PRO A CA 1
ATOM 1576 C C . PRO A 1 199 ? 5.390 42.459 -25.836 1.00 47.66 199 PRO A C 1
ATOM 1578 O O . PRO A 1 199 ? 4.290 41.983 -25.574 1.00 47.66 199 PRO A O 1
ATOM 1581 N N . ASP A 1 200 ? 6.363 42.641 -24.938 1.00 37.41 200 ASP A N 1
ATOM 1582 C CA . ASP A 1 200 ? 6.286 42.936 -23.503 1.00 37.41 200 ASP A CA 1
ATOM 1583 C C . ASP A 1 200 ? 5.466 42.050 -22.544 1.00 37.41 200 ASP A C 1
ATOM 1585 O O . ASP A 1 200 ? 4.253 42.158 -22.392 1.00 37.41 200 ASP A O 1
ATOM 1589 N N . GLY A 1 201 ? 6.223 41.359 -21.681 1.00 38.19 201 GLY A N 1
ATOM 1590 C CA . GLY A 1 201 ? 6.081 41.604 -20.245 1.00 38.19 201 GLY A CA 1
ATOM 1591 C C . GLY A 1 201 ? 5.444 40.508 -19.397 1.00 38.19 201 GLY A C 1
ATOM 1592 O O . GLY A 1 201 ? 4.350 40.701 -18.889 1.00 38.19 201 GLY A O 1
ATOM 1593 N N . VAL A 1 202 ? 6.196 39.450 -19.063 1.00 33.84 202 VAL A N 1
ATOM 1594 C CA . VAL A 1 202 ? 6.092 38.802 -17.738 1.00 33.84 202 VAL A CA 1
ATOM 1595 C C . VAL A 1 202 ? 7.484 38.362 -17.273 1.00 33.84 202 VAL A C 1
ATOM 1597 O O . VAL A 1 202 ? 8.068 37.405 -17.778 1.00 33.84 202 VAL A O 1
ATOM 1600 N N . LYS A 1 203 ? 8.023 39.067 -16.271 1.00 44.97 203 LYS A N 1
ATOM 1601 C CA . LYS A 1 203 ? 9.183 38.631 -15.480 1.00 44.97 203 LYS A CA 1
ATOM 1602 C C . LYS A 1 203 ? 8.803 37.376 -14.689 1.00 44.97 203 LYS A C 1
ATOM 1604 O O . LYS A 1 203 ? 8.018 37.469 -13.751 1.00 44.97 203 LYS A O 1
ATOM 1609 N N . LEU A 1 204 ? 9.423 36.237 -14.991 1.00 37.22 204 LEU A N 1
ATOM 1610 C CA . LEU A 1 204 ? 9.489 35.107 -14.064 1.00 37.22 204 LEU A CA 1
ATOM 1611 C C . LEU A 1 204 ? 10.882 35.057 -13.438 1.00 37.22 204 LEU A C 1
ATOM 1613 O O . LEU A 1 204 ? 11.869 34.647 -14.048 1.00 37.22 204 LEU A O 1
ATOM 1617 N N . SER A 1 205 ? 10.942 35.534 -12.200 1.00 36.44 205 SER A N 1
ATOM 1618 C CA . SER A 1 205 ? 12.100 35.454 -11.322 1.00 36.44 205 SER A CA 1
ATOM 1619 C C . SER A 1 205 ? 12.487 33.991 -11.099 1.00 36.44 205 SER A C 1
ATOM 1621 O O . SER A 1 205 ? 11.721 33.214 -10.535 1.00 36.44 205 SER A O 1
ATOM 1623 N N . ARG A 1 206 ? 13.709 33.627 -11.499 1.00 42.28 206 ARG A N 1
ATOM 1624 C CA . ARG A 1 206 ? 14.402 32.434 -10.999 1.00 42.28 206 ARG A CA 1
ATOM 1625 C C . ARG A 1 206 ? 14.606 32.590 -9.493 1.00 42.28 206 ARG A C 1
ATOM 1627 O O . ARG A 1 206 ? 15.429 33.401 -9.077 1.00 42.28 206 ARG A O 1
ATOM 1634 N N . THR A 1 207 ? 13.928 31.789 -8.682 1.00 42.03 207 THR A N 1
ATOM 1635 C CA . THR A 1 207 ? 14.373 31.518 -7.312 1.00 42.03 207 THR A CA 1
ATOM 1636 C C . THR A 1 207 ? 15.078 30.170 -7.283 1.00 42.03 207 THR A C 1
ATOM 1638 O O . THR A 1 207 ? 14.500 29.109 -7.505 1.00 42.03 207 THR A O 1
ATOM 1641 N N . ALA A 1 208 ? 16.387 30.247 -7.057 1.00 40.47 208 ALA A N 1
ATOM 1642 C CA . ALA A 1 208 ? 17.224 29.118 -6.712 1.00 40.47 208 ALA A CA 1
ATOM 1643 C C . ALA A 1 208 ? 16.689 28.477 -5.424 1.00 40.47 208 ALA A C 1
ATOM 1645 O O . ALA A 1 208 ? 16.504 29.159 -4.415 1.00 40.47 208 ALA A O 1
ATOM 1646 N N . SER A 1 209 ? 16.437 27.168 -5.464 1.00 34.75 209 SER A N 1
ATOM 1647 C CA . SER A 1 209 ? 16.097 26.401 -4.271 1.00 34.75 209 SER A CA 1
ATOM 1648 C C . SER A 1 209 ? 17.330 26.325 -3.375 1.00 34.75 209 SER A C 1
ATOM 1650 O O . SER A 1 209 ? 18.350 25.722 -3.717 1.00 34.75 209 SER A O 1
ATOM 1652 N N . SER A 1 210 ? 17.239 27.041 -2.259 1.00 38.66 210 SER A N 1
ATOM 1653 C CA . SER A 1 210 ? 18.272 27.157 -1.247 1.00 38.66 210 SER A CA 1
ATOM 1654 C C . SER A 1 210 ? 18.308 25.904 -0.374 1.00 38.66 210 SER A C 1
ATOM 1656 O O . SER A 1 210 ? 17.278 25.402 0.076 1.00 38.66 210 SER A O 1
ATOM 1658 N N . ARG A 1 211 ? 19.527 25.432 -0.104 1.00 48.97 211 ARG A N 1
ATOM 1659 C CA . ARG A 1 211 ? 19.855 24.482 0.963 1.00 48.97 211 ARG A CA 1
ATOM 1660 C C . ARG A 1 211 ? 19.274 24.969 2.301 1.00 48.97 211 ARG A C 1
ATOM 1662 O O . ARG A 1 211 ? 19.567 26.081 2.723 1.00 48.97 211 ARG A O 1
ATOM 1669 N N . SER A 1 212 ? 18.558 24.099 3.006 1.00 36.84 212 SER A N 1
ATOM 1670 C CA . SER A 1 212 ? 18.231 24.234 4.435 1.00 36.84 212 SER A CA 1
ATOM 1671 C C . SER A 1 212 ? 18.359 22.839 5.054 1.00 36.84 212 SER A C 1
ATOM 1673 O O . SER A 1 212 ? 17.574 21.945 4.761 1.00 36.84 212 SER A O 1
ATOM 1675 N N . SER A 1 213 ? 19.557 22.478 5.516 1.00 39.53 213 SER A N 1
ATOM 1676 C CA . SER A 1 213 ? 20.018 22.553 6.911 1.00 39.53 213 SER A CA 1
ATOM 1677 C C . SER A 1 213 ? 19.158 21.752 7.894 1.00 39.53 213 SER A C 1
ATOM 1679 O O . SER A 1 213 ? 18.055 22.144 8.258 1.00 39.53 213 SER A O 1
ATOM 1681 N N . MET A 1 214 ? 19.745 20.637 8.341 1.00 42.19 214 MET A N 1
ATOM 1682 C CA . MET A 1 214 ? 19.357 19.830 9.495 1.00 42.19 214 MET A CA 1
ATOM 1683 C C . MET A 1 214 ? 18.880 20.684 10.678 1.00 42.19 214 MET A C 1
ATOM 1685 O O . MET A 1 214 ? 19.672 21.401 11.288 1.00 42.19 214 MET A O 1
ATOM 1689 N N . ALA A 1 215 ? 17.629 20.493 11.091 1.00 41.41 215 ALA A N 1
ATOM 1690 C CA . ALA A 1 215 ? 17.171 20.865 12.421 1.00 41.41 215 ALA A CA 1
ATOM 1691 C C . ALA A 1 215 ? 17.197 19.621 13.322 1.00 41.41 215 ALA A C 1
ATOM 1693 O O . ALA A 1 215 ? 16.290 18.789 13.304 1.00 41.41 215 ALA A O 1
ATOM 1694 N N . LYS A 1 216 ? 18.264 19.492 14.120 1.00 44.75 216 LYS A N 1
ATOM 1695 C CA . LYS A 1 216 ? 18.313 18.588 15.276 1.00 44.75 216 LYS A CA 1
ATOM 1696 C C . LYS A 1 216 ? 17.304 19.085 16.312 1.00 44.75 216 LYS A C 1
ATOM 1698 O O . LYS A 1 216 ? 17.528 20.123 16.931 1.00 44.75 216 LYS A O 1
ATOM 1703 N N . ARG A 1 217 ? 16.222 18.340 16.543 1.00 40.41 217 ARG A N 1
ATOM 1704 C CA . ARG A 1 217 ? 15.370 18.542 17.721 1.00 40.41 217 ARG A CA 1
ATOM 1705 C C . ARG A 1 217 ? 16.057 17.893 18.927 1.00 40.41 217 ARG A C 1
ATOM 1707 O O . ARG A 1 217 ? 16.084 16.674 19.051 1.00 40.41 217 ARG A O 1
ATOM 1714 N N . LYS A 1 218 ? 16.661 18.722 19.785 1.00 43.06 218 LYS A N 1
ATOM 1715 C CA . LYS A 1 218 ? 17.044 18.349 21.153 1.00 43.06 218 LYS A CA 1
ATOM 1716 C C . LYS A 1 218 ? 15.754 18.175 21.957 1.00 43.06 218 LYS A C 1
ATOM 1718 O O . LYS A 1 218 ? 15.016 19.143 22.115 1.00 43.06 218 LYS A O 1
ATOM 1723 N N . LEU A 1 219 ? 15.492 16.965 22.450 1.00 44.84 219 LEU A N 1
ATOM 1724 C CA . LEU A 1 219 ? 14.535 16.765 23.534 1.00 44.84 219 LEU A CA 1
ATOM 1725 C C . LEU A 1 219 ? 15.112 17.392 24.806 1.00 44.84 219 LEU A C 1
ATOM 1727 O O . LEU A 1 219 ? 16.204 17.036 25.247 1.00 44.84 219 LEU A O 1
ATOM 1731 N N . TRP A 1 220 ? 14.369 18.333 25.376 1.00 39.16 220 TRP A N 1
ATOM 1732 C CA . TRP A 1 220 ? 14.416 18.634 26.797 1.00 39.16 220 TRP A CA 1
ATOM 1733 C C . TRP A 1 220 ? 13.383 17.745 27.483 1.00 39.16 220 TRP A C 1
ATOM 1735 O O . TRP A 1 220 ? 12.200 17.816 27.166 1.00 39.16 220 TRP A O 1
ATOM 1745 N N . SER A 1 221 ? 13.827 16.945 28.441 1.00 39.62 221 SER A N 1
ATOM 1746 C CA . SER A 1 221 ? 12.983 16.488 29.540 1.00 39.62 221 SER A CA 1
ATOM 1747 C C . SER A 1 221 ? 13.864 16.429 30.779 1.00 39.62 221 SER A C 1
ATOM 1749 O O . SER A 1 221 ? 14.561 15.446 31.022 1.00 39.62 221 SER A O 1
ATOM 1751 N N . SER A 1 222 ? 13.896 17.544 31.500 1.00 44.94 222 SER A N 1
ATOM 1752 C CA . SER A 1 222 ? 14.384 17.628 32.868 1.00 44.94 222 SER A CA 1
ATOM 1753 C C . SER A 1 222 ? 13.293 17.137 33.819 1.00 44.94 222 SER A C 1
ATOM 1755 O O . SER A 1 222 ? 12.195 17.688 33.827 1.00 44.94 222 SER A O 1
ATOM 1757 N N . ASP A 1 223 ? 13.640 16.095 34.569 1.00 51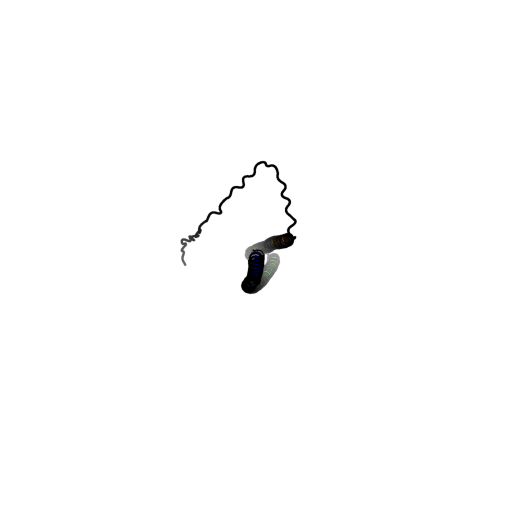.28 223 ASP A N 1
ATOM 1758 C CA . ASP A 1 223 ? 13.292 15.783 35.957 1.00 51.28 223 ASP A CA 1
ATOM 1759 C C . ASP A 1 223 ? 11.911 16.171 36.507 1.00 51.28 223 ASP A C 1
ATOM 1761 O O . ASP A 1 223 ? 11.626 17.336 36.783 1.00 51.28 223 ASP A O 1
ATOM 1765 N N . PHE A 1 224 ? 11.149 15.151 36.915 1.00 47.38 224 PHE A N 1
ATOM 1766 C CA . PHE A 1 224 ? 10.407 15.244 38.171 1.00 47.38 224 PHE A CA 1
ATOM 1767 C C . PHE A 1 224 ? 10.459 13.924 38.950 1.00 47.38 224 PHE A C 1
ATOM 1769 O O . PHE A 1 224 ? 9.994 12.876 38.513 1.00 47.38 224 PHE A O 1
ATOM 1776 N N . ARG A 1 225 ? 11.089 14.019 40.120 1.00 52.72 225 ARG A N 1
ATOM 1777 C CA . ARG A 1 225 ? 11.283 13.006 41.158 1.00 52.72 225 ARG A CA 1
ATOM 1778 C C . ARG A 1 225 ? 10.087 13.049 42.123 1.00 52.72 225 ARG A C 1
ATOM 1780 O O . ARG A 1 225 ? 9.690 14.149 42.501 1.00 52.72 225 ARG A O 1
ATOM 1787 N N . LYS A 1 226 ? 9.589 11.891 42.574 1.00 46.47 226 LYS A N 1
ATOM 1788 C CA . LYS A 1 226 ? 9.037 11.591 43.924 1.00 46.47 226 LYS A CA 1
ATOM 1789 C C . LYS A 1 226 ? 8.620 10.109 43.938 1.00 46.47 226 LYS A C 1
ATOM 1791 O O . LYS A 1 226 ? 7.909 9.686 43.042 1.00 46.47 226 LYS A O 1
ATOM 1796 N N . SER A 1 227 ? 9.280 9.261 44.726 1.00 50.31 227 SER A N 1
ATOM 1797 C CA . SER A 1 227 ? 9.011 9.009 46.154 1.00 50.31 227 SER A CA 1
ATOM 1798 C C . SER A 1 227 ? 7.727 8.209 46.360 1.00 50.31 227 SER A C 1
ATOM 1800 O O . SER A 1 227 ? 6.668 8.811 46.482 1.00 50.31 227 SER A O 1
ATOM 1802 N N . GLU A 1 228 ? 7.866 6.886 46.411 1.00 45.94 228 GLU A N 1
ATOM 1803 C CA . GLU A 1 228 ? 7.477 6.010 47.531 1.00 45.94 228 GLU A CA 1
ATOM 1804 C C . GLU A 1 228 ? 8.203 4.666 47.392 1.00 45.94 228 GLU A C 1
ATOM 1806 O O . GLU A 1 228 ? 8.396 4.221 46.236 1.00 45.94 228 GLU A O 1
#

pLDDT: mean 71.65, std 17.57, range [32.06, 92.75]

Sequence (228 aa):
MIESIAIRLTIWQATTAIVTLLVSLCSLIWTVYSKCEDWKIAKADKTEREQSEGENNASTAEKLEYHRQRVDKLEKELQQALNDNNALKKQWQGSYQRLIQTQANMNARLNIMEKDRRKCNLIKSNDIDPLATKINILEAATKELSGDFDNAIKSAQEEKEEEEKTFQQLRTTISTVKSCQCASKMPPSVVSIGTSTEPDGVKLSRTASSRSSMAKRKLWSSDFRKSE

Secondary structure (DSSP, 8-state):
-HHHHHHHHHHHHHHHHHHHHHHHHHHHHHHHHHHHHHHHHHHHHHHHHHHHHHHHHHHHHHHHHHHHHHHHHHHHHHHHHHHHHHHHHHHHHHHHHHHHHHHHHHHHHHHHHHHHHHHHT-TT-TTHHHHHHHHHHHHHHHHHHHHHHHHHHHHHHHHHHHHHHHHHHHHHHHHHHHHHHHHTTS-------------------------------PPP--------

Radius of gyration: 47.11 Å; chains: 1; bounding box: 100×52×147 Å

Foldseek 3Di:
DVVVVVVVVVVVVVVVVVVVVVVVVVVVVVVVVVVVVVVVVVVVVVVVVVVVVVVVVVVVVVVVVVVVVVVVVVVVVVVVVVVVVVVVVVVVVVVLVVLVVVLVVLVVVLVVVVVVCVVPVCPDPVPNVVSVVVSVVSVVVNVVVVVVVVVVVVVVVVVVVVVVVVVVVVVVVVVVVVVVVVVVPDDDDDDDDDDDDDDDDDDDDDDDDDDDDDDDDDDDDDDDDDDD